Protein AF-A0A7J4R3P1-F1 (afdb_monomer_lite)

Secondary structure (DSSP, 8-state):
---PPPPPPPPBPSS-S---------S-PPP----PPPPPPPPPPPPPPP--------------------SSSHHHHHHHHHHHHH-------SPPPPPP------------HHHHHHHHHHHHHHHHHHHHHHHTTS----------------------PPBP----B-GGGHHHHHHHHHHHHHHTT--HHHHHHHHHHHHHHHHHS-HHHHHHHHHHHHHTTSS-HHHHHHHHHHHHHTB---

Radius of gyration: 38.14 Å; chains: 1; bounding box: 111×66×82 Å

Sequence (246 aa):
MQRRRKPRAKPRDVFSKSSSTPSKIAKNPPPIESKRPPKLPPSKPAVPRKISKNTSDNITDKVKDTAKAKSNETLDSTEIIQKNILGDSRKTIGLRDKIESSEPEIKENVTSKKAQDIIDKSRARAMESLVKKAITTDSSEKTTVSVPPKKRGKRTKNSFQPAERKRRLDRSRHMEYKYEVRRLLVDLNVDEEHRSSLLGTIWAKGERQTVSDAKDFLISKHSEGVIDEHQLETLNKVVDGYTVRR

Foldseek 3Di:
DDDDDDDDDDFAAPQPPPPDDPDPDDPDDDDDDDDDDDDDDDDDDDDDDDDDDDDDDDDDDDDDDDDDDPDPPPPVVVVVVCCVVVPDDDDPPDDDDDDDDDDDDPDPDPDDPVRVVVVVVVVVVVVVVVVVVVVVVPDDDDDPPPPPPPPPPPPPPPPDGPHDDAKAFDPVCLVVLLVVLLVLCVVQVFDPVCSVVLSVVLNCCRHVHHLVSSLVVLVVCVVVVRHDPVSSVVVNVSSVVRIDPD

pLDDT: mean 72.33, std 20.67, range [32.06, 98.0]

Structure (mmCIF, N/CA/C/O backbone):
data_AF-A0A7J4R3P1-F1
#
_entry.id   AF-A0A7J4R3P1-F1
#
loop_
_atom_site.group_PDB
_atom_site.id
_atom_site.type_symbol
_atom_site.label_atom_id
_atom_site.label_alt_id
_atom_site.label_comp_id
_atom_site.label_asym_id
_atom_site.label_entity_id
_atom_site.label_seq_id
_atom_site.pdbx_PDB_ins_code
_atom_site.Cartn_x
_atom_site.Cartn_y
_atom_site.Cartn_z
_atom_site.occupancy
_atom_site.B_iso_or_equiv
_atom_site.auth_seq_id
_atom_site.auth_comp_id
_atom_site.auth_asym_id
_atom_site.auth_atom_id
_atom_site.pdbx_PDB_model_num
ATOM 1 N N . MET A 1 1 ? 40.591 -29.403 14.787 1.00 62.97 1 MET A N 1
ATOM 2 C CA . MET A 1 1 ? 39.807 -28.376 15.516 1.00 62.97 1 MET A CA 1
ATOM 3 C C . MET A 1 1 ? 39.149 -27.431 14.499 1.00 62.97 1 MET A C 1
ATOM 5 O O . MET A 1 1 ? 39.827 -26.584 13.928 1.00 62.97 1 MET A O 1
ATOM 9 N N . GLN A 1 2 ? 37.866 -27.622 14.163 1.00 68.12 2 GLN A N 1
ATOM 10 C CA . GLN A 1 2 ? 37.167 -26.751 13.202 1.00 68.12 2 GLN A CA 1
ATOM 11 C C . GLN A 1 2 ? 36.951 -25.361 13.817 1.00 68.12 2 GLN A C 1
ATOM 13 O O . GLN A 1 2 ? 36.300 -25.215 14.850 1.00 68.12 2 GLN A O 1
ATOM 18 N N . ARG A 1 3 ? 37.507 -24.320 13.188 1.00 68.38 3 ARG A N 1
ATOM 19 C CA . ARG A 1 3 ? 37.316 -22.930 13.626 1.00 68.38 3 ARG A CA 1
ATOM 20 C C . ARG A 1 3 ? 35.839 -22.562 13.460 1.00 68.38 3 ARG A C 1
ATOM 22 O O . ARG A 1 3 ? 35.345 -22.499 12.334 1.00 68.38 3 ARG A O 1
ATOM 29 N N . ARG A 1 4 ? 35.138 -22.294 14.569 1.00 75.81 4 ARG A N 1
ATOM 30 C CA . ARG A 1 4 ? 33.759 -21.778 14.549 1.00 75.81 4 ARG A CA 1
ATOM 31 C C . ARG A 1 4 ? 33.726 -20.492 13.721 1.00 75.81 4 ARG A C 1
ATOM 33 O O . ARG A 1 4 ? 34.451 -19.536 14.003 1.00 75.81 4 ARG A O 1
ATOM 40 N N . ARG A 1 5 ? 32.910 -20.472 12.664 1.00 75.12 5 ARG A N 1
ATOM 41 C CA . ARG A 1 5 ? 32.716 -19.273 11.837 1.00 75.12 5 ARG A CA 1
ATOM 42 C C . ARG A 1 5 ? 32.005 -18.214 12.682 1.00 75.12 5 ARG A C 1
ATOM 44 O O . ARG A 1 5 ? 31.069 -18.531 13.409 1.00 75.12 5 ARG A O 1
ATOM 51 N N . LYS A 1 6 ? 32.447 -16.958 12.580 1.00 77.38 6 LYS A N 1
ATOM 52 C CA . LYS A 1 6 ? 31.791 -15.823 13.247 1.00 77.38 6 LYS A CA 1
ATOM 53 C C . LYS A 1 6 ? 30.349 -15.664 12.725 1.00 77.38 6 LYS A C 1
ATOM 55 O O . LYS A 1 6 ? 30.135 -15.886 11.528 1.00 77.38 6 LYS A O 1
ATOM 60 N N . PRO A 1 7 ? 29.382 -15.272 13.575 1.00 72.31 7 PRO A N 1
ATOM 61 C CA . PRO A 1 7 ? 28.009 -15.023 13.143 1.00 72.31 7 PRO A CA 1
ATOM 62 C C . PRO A 1 7 ? 27.960 -13.899 12.096 1.00 72.31 7 PRO A C 1
ATOM 64 O O . PRO A 1 7 ? 28.757 -12.958 12.138 1.00 72.31 7 PRO A O 1
ATOM 67 N N . ARG A 1 8 ? 27.042 -14.013 11.126 1.00 73.44 8 ARG A N 1
ATOM 68 C CA . ARG A 1 8 ? 26.838 -12.990 10.086 1.00 73.44 8 ARG A CA 1
ATOM 69 C C . ARG A 1 8 ? 26.260 -11.716 10.716 1.00 73.44 8 ARG A C 1
ATOM 71 O O . ARG A 1 8 ? 25.448 -11.797 11.633 1.00 73.44 8 ARG A O 1
ATOM 78 N N . ALA A 1 9 ? 26.681 -10.550 10.226 1.00 77.12 9 ALA A N 1
ATOM 79 C CA . ALA A 1 9 ? 26.132 -9.267 10.661 1.00 77.12 9 ALA A CA 1
ATOM 80 C C . ALA A 1 9 ? 24.634 -9.170 10.322 1.00 77.12 9 ALA A C 1
ATOM 82 O O . ALA A 1 9 ? 24.200 -9.704 9.298 1.00 77.12 9 ALA A O 1
ATOM 83 N N . LYS A 1 10 ? 23.855 -8.495 11.179 1.00 76.94 10 LYS A N 1
ATOM 84 C CA . LYS A 1 10 ? 22.432 -8.244 10.923 1.00 76.94 10 LYS A CA 1
ATOM 85 C C . LYS A 1 10 ? 22.268 -7.378 9.658 1.00 76.94 10 LYS A C 1
ATOM 87 O O . LYS A 1 10 ? 23.093 -6.486 9.440 1.00 76.94 10 LYS A O 1
ATOM 92 N N . PRO A 1 11 ? 21.243 -7.644 8.829 1.00 79.12 11 PRO A N 1
ATOM 93 C CA . PRO A 1 11 ? 20.949 -6.849 7.639 1.00 79.12 11 PRO A CA 1
ATOM 94 C C . PRO A 1 11 ? 20.651 -5.385 8.001 1.00 79.12 11 PRO A C 1
ATOM 96 O O . PRO A 1 11 ? 20.221 -5.091 9.115 1.00 79.12 11 PRO A O 1
ATOM 99 N N . ARG A 1 12 ? 20.902 -4.461 7.066 1.00 79.50 12 ARG A N 1
ATOM 100 C CA . ARG A 1 12 ? 20.681 -3.020 7.278 1.00 79.50 12 ARG A CA 1
ATOM 101 C C . ARG A 1 12 ? 19.213 -2.675 7.031 1.00 79.50 12 ARG A C 1
ATOM 103 O O . ARG A 1 12 ? 18.654 -3.080 6.013 1.00 79.50 12 ARG A O 1
ATOM 110 N N . ASP A 1 13 ? 18.622 -1.877 7.913 1.00 82.00 13 ASP A N 1
ATOM 111 C CA . ASP A 1 13 ? 17.334 -1.240 7.648 1.00 82.00 13 ASP A CA 1
ATOM 112 C C . ASP A 1 13 ? 17.530 -0.086 6.653 1.00 82.00 13 ASP A C 1
ATOM 114 O O . ASP A 1 13 ? 18.348 0.812 6.863 1.00 82.00 13 ASP A O 1
ATOM 118 N N . VAL A 1 14 ? 16.833 -0.155 5.522 1.00 74.94 14 VAL A N 1
ATOM 119 C CA . VAL A 1 14 ? 16.896 0.846 4.444 1.00 74.94 14 VAL A CA 1
ATOM 120 C C . VAL A 1 14 ? 15.703 1.803 4.468 1.00 74.94 14 VAL A C 1
ATOM 122 O O . VAL A 1 14 ? 15.668 2.734 3.667 1.00 74.94 14 VAL A O 1
ATOM 125 N N . PHE A 1 15 ? 14.741 1.586 5.369 1.00 70.88 15 PHE A N 1
ATOM 126 C CA . PHE A 1 15 ? 13.507 2.371 5.459 1.00 70.88 15 PHE A CA 1
ATOM 127 C C . PHE A 1 15 ? 13.480 3.311 6.665 1.00 70.88 15 PHE A C 1
ATOM 129 O O . PHE A 1 15 ? 12.751 4.302 6.645 1.00 70.88 15 PHE A O 1
ATOM 136 N N . SER A 1 16 ? 14.321 3.082 7.678 1.00 71.12 16 SER A N 1
ATOM 137 C CA . SER A 1 16 ? 14.537 4.066 8.736 1.00 71.12 16 SER A CA 1
ATOM 138 C C . SER A 1 16 ? 15.202 5.321 8.158 1.00 71.12 16 SER A C 1
ATOM 140 O O . SER A 1 16 ? 16.353 5.289 7.718 1.00 71.12 16 SER A O 1
ATOM 142 N N . LYS A 1 17 ? 14.498 6.459 8.191 1.00 62.22 17 LYS A N 1
ATOM 143 C CA . LYS A 1 17 ? 15.023 7.780 7.783 1.00 62.22 17 LYS A CA 1
ATOM 144 C C . LYS A 1 17 ? 16.250 8.230 8.599 1.00 62.22 17 LYS A C 1
ATOM 146 O O . LYS A 1 17 ? 16.919 9.186 8.218 1.00 62.22 17 LYS A O 1
ATOM 151 N N . SER A 1 18 ? 16.589 7.536 9.687 1.00 54.88 18 SER A N 1
ATOM 152 C CA . SER A 1 18 ? 17.871 7.661 10.374 1.00 54.88 18 SER A CA 1
ATOM 153 C C . SER A 1 18 ? 18.953 6.886 9.617 1.00 54.88 18 SER A C 1
ATOM 155 O O . SER A 1 18 ? 19.185 5.693 9.795 1.00 54.88 18 SER A O 1
ATOM 157 N N . SER A 1 19 ? 19.678 7.595 8.760 1.00 50.22 19 SER A N 1
ATOM 158 C CA . SER A 1 19 ? 20.929 7.127 8.166 1.00 50.22 19 SER A CA 1
ATOM 159 C C . SER A 1 19 ? 22.053 7.024 9.223 1.00 50.22 19 SER A C 1
ATOM 161 O O . SER A 1 19 ? 23.102 7.652 9.088 1.00 50.22 19 SER A O 1
ATOM 163 N N . SER A 1 20 ? 21.888 6.222 10.276 1.00 48.72 20 SER A N 1
ATOM 164 C CA . SER A 1 20 ? 22.998 5.847 11.153 1.00 48.72 20 SER A CA 1
ATOM 165 C C . SER A 1 20 ? 23.496 4.463 10.748 1.00 48.72 20 SER A C 1
ATOM 167 O O . SER A 1 20 ? 22.924 3.408 11.007 1.00 48.72 20 SER A O 1
ATOM 169 N N . THR A 1 21 ? 24.601 4.440 10.013 1.00 53.44 21 THR A N 1
ATOM 170 C CA . THR A 1 21 ? 25.498 3.286 10.083 1.00 53.44 21 THR A CA 1
ATOM 171 C C . THR A 1 21 ? 25.893 3.077 11.548 1.00 53.44 21 THR A C 1
ATOM 173 O O . THR A 1 21 ? 26.213 4.074 12.196 1.00 53.44 21 THR A O 1
ATOM 176 N N . PRO A 1 22 ? 25.974 1.844 12.080 1.00 44.88 22 PRO A N 1
ATOM 177 C CA . PRO A 1 22 ? 26.700 1.612 13.318 1.00 44.88 22 PRO A CA 1
ATOM 178 C C . PRO A 1 22 ? 28.193 1.741 12.994 1.00 44.88 22 PRO A C 1
ATOM 180 O O . PRO A 1 22 ? 28.904 0.757 12.779 1.00 44.88 22 PRO A O 1
ATOM 183 N N . SER A 1 23 ? 28.675 2.976 12.860 1.00 45.34 23 SER A N 1
ATOM 184 C CA . SER A 1 23 ? 30.099 3.259 12.917 1.00 45.34 23 SER A CA 1
ATOM 185 C C . SER A 1 23 ? 30.548 2.861 14.312 1.00 45.34 23 SER A C 1
ATOM 187 O O . SER A 1 23 ? 30.027 3.369 15.305 1.00 45.34 23 SER A O 1
ATOM 189 N N . LYS A 1 24 ? 31.483 1.912 14.384 1.00 46.06 24 LYS A N 1
ATOM 190 C CA . LYS A 1 24 ? 32.201 1.598 15.618 1.00 46.06 24 LYS A CA 1
ATOM 191 C C . LYS A 1 24 ? 32.593 2.909 16.293 1.00 46.06 24 LYS A C 1
ATOM 193 O O . LYS A 1 24 ? 33.204 3.758 15.650 1.00 46.06 24 LYS A O 1
ATOM 198 N N . ILE A 1 25 ? 32.225 3.039 17.561 1.00 45.41 25 ILE A N 1
ATOM 199 C CA . ILE A 1 25 ? 32.626 4.126 18.447 1.00 45.41 25 ILE A CA 1
ATOM 200 C C . ILE A 1 25 ? 34.159 4.144 18.466 1.00 45.41 25 ILE A C 1
ATOM 202 O O . ILE A 1 25 ? 34.791 3.329 19.134 1.00 45.41 25 ILE A O 1
ATOM 206 N N . ALA A 1 26 ? 34.759 5.025 17.672 1.00 43.06 26 ALA A N 1
ATOM 207 C CA . ALA A 1 26 ? 36.134 5.444 17.855 1.00 43.06 26 ALA A CA 1
ATOM 208 C C . ALA A 1 26 ? 36.071 6.642 18.800 1.00 43.06 26 ALA A C 1
ATOM 210 O O . ALA A 1 26 ? 35.454 7.657 18.478 1.00 43.06 26 ALA A O 1
ATOM 211 N N . LYS A 1 27 ? 36.637 6.489 19.999 1.00 50.28 27 LYS A N 1
ATOM 212 C CA . LYS A 1 27 ? 36.811 7.604 20.927 1.00 50.28 27 LYS A CA 1
ATOM 213 C C . LYS A 1 27 ? 37.722 8.642 20.252 1.00 50.28 27 LYS A C 1
ATOM 215 O O . LYS A 1 27 ? 38.837 8.304 19.869 1.00 50.28 27 LYS A O 1
ATOM 220 N N . ASN A 1 28 ? 37.199 9.864 20.150 1.00 51.66 28 ASN A N 1
ATOM 221 C CA . ASN A 1 28 ? 37.849 11.144 19.836 1.00 51.66 28 ASN A CA 1
ATOM 222 C C . ASN A 1 28 ? 38.315 11.389 18.382 1.00 51.66 28 ASN A C 1
ATOM 224 O O . ASN A 1 28 ? 39.418 10.991 18.012 1.00 51.66 28 ASN A O 1
ATOM 228 N N . PRO A 1 29 ? 37.551 12.155 17.577 1.00 54.03 29 PRO A N 1
ATOM 229 C CA . PRO A 1 29 ? 38.104 12.963 16.491 1.00 54.03 29 PRO A CA 1
ATOM 230 C C . PRO A 1 29 ? 38.506 14.374 16.991 1.00 54.03 29 PRO A C 1
ATOM 232 O O . PRO A 1 29 ? 37.877 14.883 17.922 1.00 54.03 29 PRO A O 1
ATOM 235 N N . PRO A 1 30 ? 39.529 15.028 16.401 1.00 55.97 30 PRO A N 1
ATOM 236 C CA . PRO A 1 30 ? 39.893 16.407 16.738 1.00 55.97 30 PRO A CA 1
ATOM 237 C C . PRO A 1 30 ? 38.851 17.412 16.202 1.00 55.97 30 PRO A C 1
ATOM 239 O O . PRO A 1 30 ? 38.073 17.059 15.308 1.00 55.97 30 PRO A O 1
ATOM 242 N N . PRO A 1 31 ? 38.822 18.663 16.706 1.00 42.31 31 PRO A N 1
ATOM 243 C CA . PRO A 1 31 ? 37.853 19.663 16.268 1.00 42.31 31 PRO A CA 1
ATOM 244 C C . PRO A 1 31 ? 38.118 20.042 14.807 1.00 42.31 31 PRO A C 1
ATOM 246 O O . PRO A 1 31 ? 39.174 20.572 14.475 1.00 42.31 31 PRO A O 1
ATOM 249 N N . ILE A 1 32 ? 37.159 19.761 13.926 1.00 48.06 32 ILE A N 1
ATOM 250 C CA . ILE A 1 32 ? 37.150 20.286 12.559 1.00 48.06 32 ILE A CA 1
ATOM 251 C C . ILE A 1 32 ? 36.283 21.542 12.584 1.00 48.06 32 ILE A C 1
ATOM 253 O O . ILE A 1 32 ? 35.066 21.462 12.751 1.00 48.06 32 ILE A O 1
ATOM 257 N N . GLU A 1 33 ? 36.919 22.702 12.434 1.00 47.19 33 GLU A N 1
ATOM 258 C CA . GLU A 1 33 ? 36.246 23.986 12.260 1.00 47.19 33 GLU A CA 1
ATOM 259 C C . GLU A 1 33 ? 35.333 23.949 11.027 1.00 47.19 33 GLU A C 1
ATOM 261 O O . GLU A 1 33 ? 35.761 23.736 9.889 1.00 47.19 33 GLU A O 1
ATOM 266 N N . SER A 1 34 ? 34.039 24.161 11.251 1.00 47.22 34 SER A N 1
ATOM 267 C CA . SER A 1 34 ? 33.037 24.246 10.198 1.00 47.22 34 SER A CA 1
ATOM 268 C C . SER A 1 34 ? 33.178 25.564 9.433 1.00 47.22 34 SER A C 1
ATOM 270 O O . SER A 1 34 ? 32.715 26.610 9.895 1.00 47.22 34 SER A O 1
ATOM 272 N N . LYS A 1 35 ? 33.748 25.530 8.224 1.00 48.12 35 LYS A N 1
ATOM 273 C CA . LYS A 1 35 ? 33.571 26.627 7.261 1.00 48.12 35 LYS A CA 1
ATOM 274 C C . LYS A 1 35 ? 32.134 26.599 6.733 1.00 48.12 35 LYS A C 1
ATOM 276 O O . LYS A 1 35 ? 31.731 25.695 6.005 1.00 48.12 35 LYS A O 1
ATOM 281 N N . ARG A 1 36 ? 31.354 27.593 7.153 1.00 51.12 36 ARG A N 1
ATOM 282 C CA . ARG A 1 36 ? 29.966 27.846 6.746 1.00 51.12 36 ARG A CA 1
ATOM 283 C C . ARG A 1 36 ? 29.908 28.167 5.239 1.00 51.12 36 ARG A C 1
ATOM 285 O O . ARG A 1 36 ? 30.692 29.004 4.796 1.00 51.12 36 ARG A O 1
ATOM 292 N N . PRO A 1 37 ? 28.998 27.571 4.446 1.00 52.66 37 PRO A N 1
ATOM 293 C CA . PRO A 1 37 ? 28.800 27.988 3.059 1.00 52.66 37 PRO A CA 1
ATOM 294 C C . PRO A 1 37 ? 28.124 29.375 2.992 1.00 52.66 37 PRO A C 1
ATOM 296 O O . PRO A 1 37 ? 27.324 29.706 3.878 1.00 52.66 37 PRO A O 1
ATOM 299 N N . PRO A 1 38 ? 28.424 30.201 1.970 1.00 50.78 38 PRO A N 1
ATOM 300 C CA . PRO A 1 38 ? 27.830 31.527 1.818 1.00 50.78 38 PRO A CA 1
ATOM 301 C C . PRO A 1 38 ? 26.324 31.435 1.528 1.00 50.78 38 PRO A C 1
ATOM 303 O O . PRO A 1 38 ? 25.870 30.594 0.752 1.00 50.78 38 PRO A O 1
ATOM 306 N N . LYS A 1 39 ? 25.541 32.311 2.172 1.00 47.56 39 LYS A N 1
ATOM 307 C CA . LYS A 1 39 ? 24.092 32.446 1.963 1.00 47.56 39 LYS A CA 1
ATOM 308 C C . LYS A 1 39 ? 23.820 33.063 0.584 1.00 47.56 39 LYS A C 1
ATOM 310 O O . LYS A 1 39 ? 24.288 34.163 0.308 1.00 47.56 39 LYS A O 1
ATOM 315 N N . LEU A 1 40 ? 23.030 32.378 -0.241 1.00 56.81 40 LEU A N 1
ATOM 316 C CA . LEU A 1 40 ? 22.396 32.951 -1.434 1.00 56.81 40 LEU A CA 1
ATOM 317 C C . LEU A 1 40 ? 21.319 33.981 -1.020 1.00 56.81 40 LEU A C 1
ATOM 319 O O . LEU A 1 40 ? 20.654 33.767 -0.000 1.00 56.81 40 LEU A O 1
ATOM 323 N N . PRO A 1 41 ? 21.132 35.086 -1.769 1.00 61.47 41 PRO A N 1
ATOM 324 C CA . PRO A 1 41 ? 20.118 36.093 -1.461 1.00 61.47 41 PRO A CA 1
ATOM 325 C C . PRO A 1 41 ? 18.691 35.581 -1.753 1.00 61.47 41 PRO A C 1
ATOM 327 O O . PRO A 1 41 ? 18.505 34.769 -2.662 1.00 61.47 41 PRO A O 1
ATOM 330 N N . PRO A 1 42 ? 17.667 36.050 -1.013 1.00 54.09 42 PRO A N 1
ATOM 331 C CA . PRO A 1 42 ? 16.285 35.617 -1.200 1.00 54.09 42 PRO A CA 1
ATOM 332 C C . PRO A 1 42 ? 15.688 36.161 -2.508 1.00 54.09 42 PRO A C 1
ATOM 334 O O . PRO A 1 42 ? 15.700 37.365 -2.768 1.00 54.09 42 PRO A O 1
ATOM 337 N N . SER A 1 43 ? 15.124 35.269 -3.325 1.00 47.69 43 SER A N 1
ATOM 338 C CA . SER A 1 43 ? 14.309 35.627 -4.488 1.00 47.69 43 SER A CA 1
ATOM 339 C C . SER A 1 43 ? 12.995 36.280 -4.042 1.00 47.69 43 SER A C 1
ATOM 341 O O . SER A 1 43 ? 12.284 35.731 -3.200 1.00 47.69 43 SER A O 1
ATOM 343 N N . LYS A 1 44 ? 12.665 37.438 -4.626 1.00 59.31 44 LYS A N 1
ATOM 344 C CA . LYS A 1 44 ? 11.392 38.157 -4.433 1.00 59.31 44 LYS A CA 1
ATOM 345 C C . LYS A 1 44 ? 10.172 37.253 -4.714 1.00 59.31 44 LYS A C 1
ATOM 347 O O . LYS A 1 44 ? 10.239 36.436 -5.633 1.00 59.31 44 LYS A O 1
ATOM 352 N N . PRO A 1 45 ? 9.052 37.419 -3.986 1.00 48.75 45 PRO A N 1
ATOM 353 C CA . PRO A 1 45 ? 7.832 36.654 -4.226 1.00 48.75 45 PRO A CA 1
ATOM 354 C C . PRO A 1 45 ? 7.169 37.070 -5.547 1.00 48.75 45 PRO A C 1
ATOM 356 O O . PRO A 1 45 ? 6.887 38.246 -5.777 1.00 48.75 45 PRO A O 1
ATOM 359 N N . ALA A 1 46 ? 6.918 36.088 -6.413 1.00 44.12 46 ALA A N 1
ATOM 360 C CA . ALA A 1 46 ? 6.108 36.253 -7.611 1.00 44.12 46 ALA A CA 1
ATOM 361 C C . ALA A 1 46 ? 4.614 36.258 -7.241 1.00 44.12 46 ALA A C 1
ATOM 363 O O . ALA A 1 46 ? 4.136 35.420 -6.479 1.00 44.12 46 ALA A O 1
ATOM 364 N N . VAL A 1 47 ? 3.908 37.240 -7.791 1.00 54.03 47 VAL A N 1
ATOM 365 C CA . VAL A 1 47 ? 2.483 37.557 -7.620 1.00 54.03 47 VAL A CA 1
ATOM 366 C C . VAL A 1 47 ? 1.577 36.353 -7.955 1.00 54.03 47 VAL A C 1
ATOM 368 O O . VAL A 1 47 ? 1.828 35.677 -8.956 1.00 54.03 47 VAL A O 1
ATOM 371 N N . PRO A 1 48 ? 0.494 36.085 -7.195 1.00 44.44 48 PRO A N 1
ATOM 372 C CA . PRO A 1 48 ? -0.467 35.042 -7.546 1.00 44.44 48 PRO A CA 1
ATOM 373 C C . PRO A 1 48 ? -1.293 35.436 -8.782 1.00 44.44 48 PRO A C 1
ATOM 375 O O . PRO A 1 48 ? -1.904 36.506 -8.837 1.00 44.44 48 PRO A O 1
ATOM 378 N N . ARG A 1 49 ? -1.335 34.545 -9.782 1.00 39.78 49 ARG A N 1
ATOM 379 C CA . ARG A 1 49 ? -2.252 34.642 -10.928 1.00 39.78 49 ARG A CA 1
ATOM 380 C C . ARG A 1 49 ? -3.693 34.465 -10.445 1.00 39.78 49 ARG A C 1
ATOM 382 O O . ARG A 1 49 ? -4.038 33.426 -9.890 1.00 39.78 49 ARG A O 1
ATOM 389 N N . LYS A 1 50 ? -4.533 35.471 -10.702 1.00 38.78 50 LYS A N 1
ATOM 390 C CA . LYS A 1 50 ? -5.994 35.389 -10.582 1.00 38.78 50 LYS A CA 1
ATOM 391 C C . LYS A 1 50 ? -6.522 34.368 -11.596 1.00 38.78 50 LYS A C 1
ATOM 393 O O . LYS A 1 50 ? -6.305 34.533 -12.792 1.00 38.78 50 LYS A O 1
ATOM 398 N N . ILE A 1 51 ? -7.219 33.341 -11.119 1.00 41.94 51 ILE A N 1
ATOM 399 C CA . ILE A 1 51 ? -8.054 32.465 -11.948 1.00 41.94 51 ILE A CA 1
ATOM 400 C C . ILE A 1 51 ? -9.472 33.024 -11.835 1.00 41.94 51 ILE A C 1
ATOM 402 O O . ILE A 1 51 ? -10.037 33.060 -10.742 1.00 41.94 51 ILE A O 1
ATOM 406 N N . SER A 1 52 ? -10.013 33.539 -12.940 1.00 40.59 52 SER A N 1
ATOM 407 C CA . SER A 1 52 ? -11.387 34.031 -12.991 1.00 40.59 52 SER A CA 1
ATOM 408 C C . SER A 1 52 ? -12.362 32.857 -12.958 1.00 40.59 52 SER A C 1
ATOM 410 O O . SER A 1 52 ? -12.328 31.985 -13.825 1.00 40.59 52 SER A O 1
ATOM 412 N N . LYS A 1 53 ? -13.258 32.875 -11.970 1.00 35.59 53 LYS A N 1
ATOM 413 C CA . LYS A 1 53 ? -14.553 32.196 -12.028 1.00 35.59 53 LYS A CA 1
ATOM 414 C C . LYS A 1 53 ? -15.363 32.811 -13.164 1.00 35.59 53 LYS A C 1
ATOM 416 O O . LYS A 1 53 ? -15.655 33.997 -13.077 1.00 35.59 53 LYS A O 1
ATOM 421 N N . ASN A 1 54 ? -15.775 32.002 -14.134 1.00 34.59 54 ASN A N 1
ATOM 422 C CA . ASN A 1 54 ? -16.976 32.277 -14.912 1.00 34.59 54 ASN A CA 1
ATOM 423 C C . ASN A 1 54 ? -17.949 31.121 -14.684 1.00 34.59 54 ASN A C 1
ATOM 425 O O . ASN A 1 54 ? -17.734 29.995 -15.125 1.00 34.59 54 ASN A O 1
ATOM 429 N N . THR A 1 55 ? -18.977 31.441 -13.914 1.00 32.88 55 THR A N 1
ATOM 430 C CA . THR A 1 55 ? -20.265 30.767 -13.811 1.00 32.88 55 THR A CA 1
ATOM 431 C C . THR A 1 55 ? -21.049 30.961 -15.107 1.00 32.88 55 THR A C 1
ATOM 433 O O . THR A 1 55 ? -21.141 32.084 -15.601 1.00 32.88 55 THR A O 1
ATOM 436 N N . SER A 1 56 ? -21.672 29.901 -15.609 1.00 39.06 56 SER A N 1
ATOM 437 C CA . SER A 1 56 ? -22.887 30.008 -16.415 1.00 39.06 56 SER A CA 1
ATOM 438 C C . SER A 1 56 ? -23.762 28.800 -16.112 1.00 39.06 56 SER A C 1
ATOM 440 O O . SER A 1 56 ? -23.447 27.675 -16.501 1.00 39.06 56 SER A O 1
ATOM 442 N N . ASP A 1 57 ? -24.819 29.076 -15.360 1.00 33.50 57 ASP A N 1
ATOM 443 C CA . ASP A 1 57 ? -25.946 28.196 -15.110 1.00 33.50 57 ASP A CA 1
ATOM 444 C C . ASP A 1 57 ? -26.785 27.969 -16.377 1.00 33.50 57 ASP A C 1
ATOM 446 O O . ASP A 1 57 ? -26.797 28.794 -17.290 1.00 33.50 57 ASP A O 1
ATOM 450 N N . ASN A 1 58 ? -27.584 26.901 -16.301 1.00 33.66 58 ASN A N 1
ATOM 451 C CA . ASN A 1 58 ? -28.780 26.574 -17.084 1.00 33.66 58 ASN A CA 1
ATOM 452 C C . ASN A 1 58 ? -28.602 26.072 -18.526 1.00 33.66 58 ASN A C 1
ATOM 454 O O . ASN A 1 58 ? -28.201 26.812 -19.414 1.00 33.66 58 ASN A O 1
ATOM 458 N N . ILE A 1 59 ? -29.054 24.834 -18.770 1.00 36.19 59 ILE A N 1
ATOM 459 C CA . ILE A 1 59 ? -30.262 24.547 -19.564 1.00 36.19 59 ILE A CA 1
ATOM 460 C C . ILE A 1 59 ? -30.810 23.169 -19.146 1.00 36.19 59 ILE A C 1
ATOM 462 O O . ILE A 1 59 ? -30.081 22.217 -18.885 1.00 36.19 59 ILE A O 1
ATOM 466 N N . THR A 1 60 ? -32.129 23.161 -19.044 1.00 33.12 60 THR A N 1
ATOM 467 C CA . THR A 1 60 ? -33.100 22.236 -18.464 1.00 33.12 60 THR A CA 1
ATOM 468 C C . THR A 1 60 ? -33.345 20.920 -19.211 1.00 33.12 60 THR A C 1
ATOM 470 O O . THR A 1 60 ? -33.087 20.794 -20.406 1.00 33.12 60 THR A O 1
ATOM 473 N N . ASP A 1 61 ? -33.972 20.008 -18.464 1.00 37.41 61 ASP A N 1
ATOM 474 C CA . ASP A 1 61 ? -34.716 18.795 -18.821 1.00 37.41 61 ASP A CA 1
ATOM 475 C C . ASP A 1 61 ? -35.257 18.658 -20.253 1.00 37.41 61 ASP A C 1
ATOM 477 O O . ASP A 1 61 ? -35.935 19.544 -20.778 1.00 37.41 61 ASP A O 1
ATOM 481 N N . LYS A 1 62 ? -35.140 17.435 -20.795 1.00 35.91 62 LYS A N 1
ATOM 482 C CA . LYS A 1 62 ? -36.204 16.823 -21.607 1.00 35.91 62 LYS A CA 1
ATOM 483 C C . LYS A 1 62 ? -36.152 15.292 -21.574 1.00 35.91 62 LYS A C 1
ATOM 485 O O . LYS A 1 62 ? -35.309 14.655 -22.197 1.00 35.91 62 LYS A O 1
ATOM 490 N N . VAL A 1 63 ? -37.132 14.720 -20.882 1.00 38.44 63 VAL A N 1
ATOM 491 C CA . VAL A 1 63 ? -37.607 13.339 -21.021 1.00 38.44 63 VAL A CA 1
ATOM 492 C C . VAL A 1 63 ? -38.416 13.223 -22.319 1.00 38.44 63 VAL A C 1
ATOM 494 O O . VAL A 1 63 ? -39.343 14.014 -22.506 1.00 38.44 63 VAL A O 1
ATOM 497 N N . LYS A 1 64 ? -38.130 12.231 -23.178 1.00 32.06 64 LYS A N 1
ATOM 498 C CA . LYS A 1 64 ? -39.170 11.414 -23.839 1.00 32.06 64 LYS A CA 1
ATOM 499 C C . LYS A 1 64 ? -38.613 10.164 -24.528 1.00 32.06 64 LYS A C 1
ATOM 501 O O . LYS A 1 64 ? -37.575 10.203 -25.177 1.00 32.06 64 LYS A O 1
ATOM 506 N N . ASP A 1 65 ? -39.385 9.097 -24.369 1.00 36.50 65 ASP A N 1
ATOM 507 C CA . ASP A 1 65 ? -39.295 7.744 -24.915 1.00 36.50 65 ASP A CA 1
ATOM 508 C C . ASP A 1 65 ? -38.870 7.617 -26.383 1.00 36.50 65 ASP A C 1
ATOM 510 O O . ASP A 1 65 ? -39.223 8.444 -27.221 1.00 36.50 65 ASP A O 1
ATOM 514 N N . THR A 1 66 ? -38.255 6.480 -26.727 1.00 34.16 66 THR A N 1
ATOM 515 C CA . THR A 1 66 ? -38.779 5.582 -27.776 1.00 34.16 66 THR A CA 1
ATOM 516 C C . THR A 1 66 ? -38.035 4.247 -27.776 1.00 34.16 66 THR A C 1
ATOM 518 O O . THR A 1 66 ? -36.838 4.149 -28.027 1.00 34.16 66 THR A O 1
ATOM 521 N N . ALA A 1 67 ? -38.789 3.184 -27.506 1.00 36.41 67 ALA A N 1
ATOM 522 C CA . ALA A 1 67 ? -38.431 1.830 -27.882 1.00 36.41 67 ALA A CA 1
ATOM 523 C C . ALA A 1 67 ? -38.385 1.693 -29.416 1.00 36.41 67 ALA A C 1
ATOM 525 O O . ALA A 1 67 ? -39.168 2.349 -30.103 1.00 36.41 67 ALA A O 1
ATOM 526 N N . LYS A 1 68 ? -37.557 0.741 -29.889 1.00 36.84 68 LYS A N 1
ATOM 527 C CA . LYS A 1 68 ? -37.564 0.048 -31.203 1.00 36.84 68 LYS A CA 1
ATOM 528 C C . LYS A 1 68 ? -36.354 0.327 -32.106 1.00 36.84 68 LYS A C 1
ATOM 530 O O . LYS A 1 68 ? -36.408 1.181 -32.974 1.00 36.84 68 LYS A O 1
ATOM 535 N N . ALA A 1 69 ? -35.323 -0.514 -31.975 1.00 34.31 69 ALA A N 1
ATOM 536 C CA . ALA A 1 69 ? -34.445 -0.921 -33.081 1.00 34.31 69 ALA A CA 1
ATOM 537 C C . ALA A 1 69 ? -33.612 -2.163 -32.690 1.00 34.31 69 ALA A C 1
ATOM 539 O O . ALA A 1 69 ? -32.406 -2.095 -32.490 1.00 34.31 69 ALA A O 1
ATOM 540 N N . LYS A 1 70 ? -34.261 -3.324 -32.540 1.00 44.97 70 LYS A N 1
ATOM 541 C CA . LYS A 1 70 ? -33.583 -4.632 -32.589 1.00 44.97 70 LYS A CA 1
ATOM 542 C C . LYS A 1 70 ? -33.815 -5.198 -33.986 1.00 44.97 70 LYS A C 1
ATOM 544 O O . LYS A 1 70 ? -34.969 -5.501 -34.282 1.00 44.97 70 LYS A O 1
ATOM 549 N N . SER A 1 71 ? -32.775 -5.296 -34.822 1.00 42.38 71 SER A N 1
ATOM 550 C CA . SER A 1 71 ? -32.634 -6.367 -35.843 1.00 42.38 71 SER A CA 1
ATOM 551 C C . SER A 1 71 ? -31.452 -6.245 -3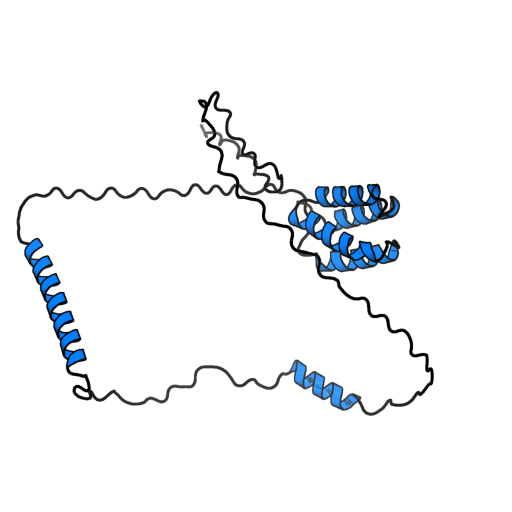6.819 1.00 42.38 71 SER A C 1
ATOM 553 O O . SER A 1 71 ? -31.249 -7.209 -37.542 1.00 42.38 71 SER A O 1
ATOM 555 N N . ASN A 1 72 ? -30.633 -5.178 -36.834 1.00 47.81 72 ASN A N 1
ATOM 556 C CA . ASN A 1 72 ? -29.613 -5.024 -37.898 1.00 47.81 72 ASN A CA 1
ATOM 557 C C . ASN A 1 72 ? -28.129 -4.940 -37.462 1.00 47.81 72 ASN A C 1
ATOM 559 O O . ASN A 1 72 ? -27.274 -4.877 -38.331 1.00 47.81 72 ASN A O 1
ATOM 563 N N . GLU A 1 73 ? -27.774 -4.992 -36.171 1.00 51.47 73 GLU A N 1
ATOM 564 C CA . GLU A 1 73 ? -26.359 -4.850 -35.731 1.00 51.47 73 GLU A CA 1
ATOM 565 C C . GLU A 1 73 ? -25.571 -6.172 -35.584 1.00 51.47 73 GLU A C 1
ATOM 567 O O . GLU A 1 73 ? -24.387 -6.191 -35.230 1.00 51.47 73 GLU A O 1
ATOM 572 N N . THR A 1 74 ? -26.204 -7.321 -35.818 1.00 54.59 74 THR A N 1
ATOM 573 C CA . THR A 1 74 ? -25.589 -8.621 -35.499 1.00 54.59 74 THR A CA 1
ATOM 574 C C . THR A 1 74 ? -24.569 -9.102 -36.529 1.00 54.59 74 THR A C 1
ATOM 576 O O . THR A 1 74 ? -23.736 -9.928 -36.181 1.00 54.59 74 THR A O 1
ATOM 579 N N . LEU A 1 75 ? -24.599 -8.603 -37.769 1.00 54.91 75 LEU A N 1
ATOM 580 C CA . LEU A 1 75 ? -23.655 -9.032 -38.811 1.00 54.91 75 LEU A CA 1
ATOM 581 C C . LEU A 1 75 ? -22.330 -8.262 -38.709 1.00 54.91 75 LEU A C 1
ATOM 583 O O . LEU A 1 75 ? -21.273 -8.882 -38.579 1.00 54.91 75 LEU A O 1
ATOM 587 N N . ASP A 1 76 ? -22.396 -6.935 -38.587 1.00 60.69 76 ASP A N 1
ATOM 588 C CA . ASP A 1 76 ? -21.210 -6.074 -38.479 1.00 60.69 76 ASP A CA 1
ATOM 589 C C . ASP A 1 76 ? -20.379 -6.381 -37.226 1.00 60.69 76 ASP A C 1
ATOM 591 O O . ASP A 1 76 ? -19.149 -6.409 -37.266 1.00 60.69 76 ASP A O 1
ATOM 595 N N . SER A 1 77 ? -21.034 -6.681 -36.100 1.00 64.69 77 SER A N 1
ATOM 596 C CA . SER A 1 77 ? -20.334 -7.030 -34.859 1.00 64.69 77 SER A CA 1
ATOM 597 C C . SER A 1 77 ? -19.511 -8.316 -34.989 1.00 64.69 77 SER A C 1
ATOM 599 O O . SER A 1 77 ? -18.392 -8.373 -34.475 1.00 6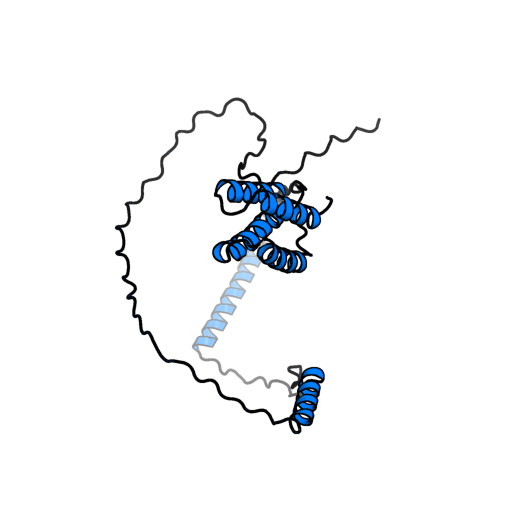4.69 77 SER A O 1
ATOM 601 N N . THR A 1 78 ? -19.999 -9.325 -35.719 1.00 69.06 78 THR A N 1
ATOM 602 C CA . THR A 1 78 ? -19.249 -10.574 -35.940 1.00 69.06 78 THR A CA 1
ATOM 603 C C . THR A 1 78 ? -18.045 -10.382 -36.861 1.00 69.06 78 THR A C 1
ATOM 605 O O . THR A 1 78 ? -16.974 -10.920 -36.570 1.00 69.06 78 THR A O 1
ATOM 608 N N . GLU A 1 79 ? -18.165 -9.547 -37.895 1.00 73.00 79 GLU A N 1
ATOM 609 C CA . GLU A 1 79 ? -17.056 -9.207 -38.794 1.00 73.00 79 GLU A CA 1
ATOM 610 C C . GLU A 1 79 ? -15.982 -8.365 -38.086 1.00 73.00 79 GLU A C 1
ATOM 612 O O . GLU A 1 79 ? -14.782 -8.621 -38.227 1.00 73.00 79 GLU A O 1
ATOM 617 N N . ILE A 1 80 ? -16.391 -7.409 -37.244 1.00 72.62 80 ILE A N 1
ATOM 618 C CA . ILE A 1 80 ? -15.477 -6.586 -36.435 1.00 72.62 80 ILE A CA 1
ATOM 619 C C . ILE A 1 80 ? -14.721 -7.450 -35.414 1.00 72.62 80 ILE A C 1
ATOM 621 O O . ILE A 1 80 ? -13.521 -7.253 -35.196 1.00 72.62 80 ILE A O 1
ATOM 625 N N . ILE A 1 81 ? -15.393 -8.426 -34.796 1.00 76.00 81 ILE A N 1
ATOM 626 C CA . ILE A 1 81 ? -14.771 -9.366 -33.853 1.00 76.00 81 ILE A CA 1
ATOM 627 C C . ILE A 1 81 ? -13.763 -10.267 -34.579 1.00 76.00 81 ILE A C 1
ATOM 629 O O . ILE A 1 81 ? -12.633 -10.412 -34.109 1.00 76.00 81 ILE A O 1
ATOM 633 N N . GLN A 1 82 ? -14.119 -10.817 -35.744 1.00 76.19 82 GLN A N 1
ATOM 634 C CA . GLN A 1 82 ? -13.207 -11.646 -36.540 1.00 76.19 82 GLN A CA 1
ATOM 635 C C . GLN A 1 82 ? -11.978 -10.863 -37.010 1.00 76.19 82 GLN A C 1
ATOM 637 O O . GLN A 1 82 ? -10.858 -11.355 -36.879 1.00 76.19 82 GLN A O 1
ATOM 642 N N . LYS A 1 83 ? -12.151 -9.618 -37.464 1.00 78.31 83 LYS A N 1
ATOM 643 C CA . LYS A 1 83 ? -11.041 -8.748 -37.877 1.00 78.31 83 LYS A CA 1
ATOM 644 C C . LYS A 1 83 ? -10.100 -8.394 -36.721 1.00 78.31 83 LYS A C 1
ATOM 646 O O . LYS A 1 83 ? -8.885 -8.368 -36.907 1.00 78.31 83 LYS A O 1
ATOM 651 N N . ASN A 1 84 ? -10.639 -8.165 -35.522 1.00 76.31 84 ASN A N 1
ATOM 652 C CA . ASN A 1 84 ? -9.833 -7.871 -34.332 1.00 76.31 84 ASN A CA 1
ATOM 653 C C . ASN A 1 84 ? -9.094 -9.098 -33.778 1.00 76.31 84 ASN A C 1
ATOM 655 O O . ASN A 1 84 ? -7.993 -8.951 -33.250 1.00 76.31 84 ASN A O 1
ATOM 659 N N . ILE A 1 85 ? -9.681 -10.294 -33.882 1.00 77.31 85 ILE A N 1
ATOM 660 C CA . ILE A 1 85 ? -9.076 -11.535 -33.374 1.00 77.31 85 ILE A CA 1
ATOM 661 C C . ILE A 1 85 ? -8.056 -12.100 -34.362 1.00 77.31 85 ILE A C 1
ATOM 663 O O . ILE A 1 85 ? -6.988 -12.547 -33.945 1.00 77.31 85 ILE A O 1
ATOM 667 N N . LEU A 1 86 ? -8.380 -12.096 -35.656 1.00 74.69 86 LEU A N 1
ATOM 668 C CA . LEU A 1 86 ? -7.574 -12.774 -36.667 1.00 74.69 86 LEU A CA 1
ATOM 669 C C . LEU A 1 86 ? -6.512 -11.867 -37.294 1.00 74.69 86 LEU A C 1
ATOM 671 O O . LEU A 1 86 ? -5.497 -12.392 -37.736 1.00 74.69 86 LEU A O 1
ATOM 675 N N . GLY A 1 87 ? -6.705 -10.541 -37.237 1.00 65.31 87 GLY A N 1
ATOM 676 C CA . GLY A 1 87 ? -5.744 -9.514 -37.639 1.00 65.31 87 GLY A CA 1
ATOM 677 C C . GLY A 1 87 ? -5.342 -9.582 -39.116 1.00 65.31 87 GLY A C 1
ATOM 678 O O . GLY A 1 87 ? -4.748 -10.556 -39.566 1.00 65.31 87 GLY A O 1
ATOM 679 N N . ASP A 1 88 ? -5.580 -8.514 -39.880 1.00 72.56 88 ASP A N 1
ATOM 680 C CA . ASP A 1 88 ? -5.090 -8.443 -41.263 1.00 72.56 88 ASP A CA 1
ATOM 681 C C . ASP A 1 88 ? -3.571 -8.697 -41.300 1.00 72.56 88 ASP A C 1
ATOM 683 O O . ASP A 1 88 ? -2.804 -8.101 -40.531 1.00 72.56 88 ASP A O 1
ATOM 687 N N . SER A 1 89 ? -3.131 -9.611 -42.175 1.00 68.62 89 SER A N 1
ATOM 688 C CA . SER A 1 89 ? -1.729 -10.015 -42.293 1.00 68.62 89 SER A CA 1
ATOM 689 C C . SER A 1 89 ? -0.852 -8.779 -42.501 1.00 68.62 89 SER A C 1
ATOM 691 O O . SER A 1 89 ? -0.873 -8.141 -43.557 1.00 68.62 89 SER A O 1
ATOM 693 N N . ARG A 1 90 ? -0.099 -8.398 -41.467 1.00 68.25 90 ARG A N 1
ATOM 694 C CA . ARG A 1 90 ? 0.761 -7.213 -41.501 1.00 68.25 90 ARG A CA 1
ATOM 695 C C . ARG A 1 90 ? 1.816 -7.385 -42.591 1.00 68.25 90 ARG A C 1
ATOM 697 O O . ARG A 1 90 ? 2.445 -8.436 -42.681 1.00 68.25 90 ARG A O 1
ATOM 704 N N . LYS A 1 91 ? 2.060 -6.323 -43.367 1.00 68.94 91 LYS A N 1
ATOM 705 C CA . LYS A 1 91 ? 3.212 -6.228 -44.276 1.00 68.94 91 LYS A CA 1
ATOM 706 C C . LYS A 1 91 ? 4.467 -6.570 -43.471 1.00 68.94 91 LYS A C 1
ATOM 708 O O . LYS A 1 91 ? 4.768 -5.887 -42.490 1.00 68.94 91 LYS A O 1
ATOM 713 N N . THR A 1 92 ? 5.155 -7.646 -43.838 1.00 70.88 92 THR A N 1
ATOM 714 C CA . THR A 1 92 ? 6.350 -8.113 -43.136 1.00 70.88 92 THR A CA 1
ATOM 715 C C . THR A 1 92 ? 7.420 -7.033 -43.233 1.00 70.88 92 THR A C 1
ATOM 717 O O . THR A 1 92 ? 7.980 -6.791 -44.302 1.00 70.88 92 THR A O 1
ATOM 720 N N . ILE A 1 93 ? 7.690 -6.341 -42.127 1.00 61.16 93 ILE A N 1
ATOM 721 C CA . ILE A 1 93 ? 8.819 -5.420 -42.038 1.00 61.16 93 ILE A CA 1
ATOM 722 C C . ILE A 1 93 ? 10.051 -6.271 -41.716 1.00 61.16 93 ILE A C 1
ATOM 724 O O . ILE A 1 93 ? 10.353 -6.581 -40.567 1.00 61.16 93 ILE A O 1
ATOM 728 N N . GLY A 1 94 ? 10.670 -6.799 -42.771 1.00 71.06 94 GLY A N 1
ATOM 729 C CA . GLY A 1 94 ? 11.711 -7.814 -42.674 1.00 71.06 94 GLY A CA 1
ATOM 730 C C . GLY A 1 94 ? 12.414 -8.073 -44.004 1.00 71.06 94 GLY A C 1
ATOM 731 O O . GLY A 1 94 ? 11.927 -7.686 -45.063 1.00 71.06 94 GLY A O 1
ATOM 732 N N . LEU A 1 95 ? 13.598 -8.671 -43.883 1.00 61.50 95 LEU A N 1
ATOM 733 C CA . LEU A 1 95 ? 14.659 -8.832 -44.877 1.00 61.50 95 LEU A CA 1
ATOM 734 C C . LEU A 1 95 ? 14.139 -9.329 -46.242 1.00 61.50 95 LEU A C 1
ATOM 736 O O . LEU A 1 95 ? 13.618 -10.433 -46.342 1.00 61.50 95 LEU A O 1
ATOM 740 N N . ARG A 1 96 ? 14.290 -8.504 -47.286 1.00 71.94 96 ARG A N 1
ATOM 741 C CA . ARG A 1 96 ? 14.133 -8.938 -48.682 1.00 71.94 96 ARG A CA 1
ATOM 742 C C . ARG A 1 96 ? 15.354 -9.761 -49.084 1.00 71.94 96 ARG A C 1
ATOM 744 O O . ARG A 1 96 ? 16.472 -9.386 -48.720 1.00 71.94 96 ARG A O 1
ATOM 751 N N . ASP A 1 97 ? 15.142 -10.812 -49.865 1.00 67.81 97 ASP A N 1
ATOM 752 C CA . ASP A 1 97 ? 16.231 -11.562 -50.485 1.00 67.81 97 ASP A CA 1
ATOM 753 C C . ASP A 1 97 ? 17.068 -10.626 -51.368 1.00 67.81 97 ASP A C 1
ATOM 755 O O . ASP A 1 97 ? 16.543 -9.808 -52.131 1.00 67.81 97 ASP A O 1
ATOM 759 N N . LYS A 1 98 ? 18.391 -10.679 -51.183 1.00 56.91 98 LYS A N 1
ATOM 760 C CA . LYS A 1 98 ? 19.346 -9.843 -51.911 1.00 56.91 98 LYS A CA 1
ATOM 761 C C . LYS A 1 98 ? 19.343 -10.245 -53.381 1.00 56.91 98 LYS A C 1
ATOM 763 O O . LYS A 1 98 ? 19.697 -11.367 -53.715 1.00 56.91 98 LYS A O 1
ATOM 768 N N . ILE A 1 99 ? 19.029 -9.288 -54.245 1.00 62.62 99 ILE A N 1
ATOM 769 C CA . ILE A 1 99 ? 19.407 -9.348 -55.654 1.00 62.62 99 ILE A CA 1
ATOM 770 C C . ILE A 1 99 ? 20.926 -9.153 -55.692 1.00 62.62 99 ILE A C 1
ATOM 772 O O . ILE A 1 99 ? 21.435 -8.126 -55.234 1.00 62.62 99 ILE A O 1
ATOM 776 N N . GLU A 1 100 ? 21.644 -10.164 -56.169 1.00 60.72 100 GLU A N 1
ATOM 777 C CA . GLU A 1 100 ? 23.071 -10.082 -56.465 1.00 60.72 100 GLU A CA 1
ATOM 778 C C . GLU A 1 100 ? 23.287 -9.019 -57.550 1.00 60.72 100 GLU A C 1
ATOM 780 O O . GLU A 1 100 ? 22.788 -9.138 -58.666 1.00 60.72 100 GLU A O 1
ATOM 785 N N . SER A 1 101 ? 24.001 -7.949 -57.202 1.00 52.31 101 SER A N 1
ATOM 786 C CA . SER A 1 101 ? 24.478 -6.944 -58.149 1.00 52.31 101 SER A CA 1
ATOM 787 C C . SER A 1 101 ? 25.994 -6.870 -58.031 1.00 52.31 101 SER A C 1
ATOM 789 O O . SER A 1 101 ? 26.537 -6.743 -56.934 1.00 52.31 101 SER A O 1
ATOM 791 N N . SER A 1 102 ? 26.620 -6.996 -59.194 1.00 57.25 102 SER A N 1
ATOM 792 C CA . SER A 1 102 ? 28.036 -7.159 -59.521 1.00 57.25 102 SER A CA 1
ATOM 793 C C . SER A 1 102 ? 29.019 -6.170 -58.877 1.00 57.25 102 SER A C 1
ATOM 795 O O . SER A 1 102 ? 28.654 -5.058 -58.499 1.00 57.25 102 SER A O 1
ATOM 797 N N . GLU A 1 103 ? 30.279 -6.619 -58.811 1.00 60.38 103 GLU A N 1
ATOM 798 C CA . GLU A 1 103 ? 31.505 -5.931 -58.371 1.00 60.38 103 GLU A CA 1
ATOM 799 C C . GLU A 1 103 ? 31.572 -4.417 -58.647 1.00 60.38 103 GLU A C 1
ATOM 801 O O . GLU A 1 103 ? 31.167 -3.957 -59.718 1.00 60.38 103 GLU A O 1
ATOM 806 N N . PRO A 1 104 ? 32.176 -3.623 -57.738 1.00 49.59 104 PRO A N 1
ATOM 807 C CA . PRO A 1 104 ? 32.510 -2.243 -58.045 1.00 49.59 104 PRO A CA 1
ATOM 808 C C . PRO A 1 104 ? 33.727 -2.179 -58.980 1.00 49.59 104 PRO A C 1
ATOM 810 O O . PRO A 1 104 ? 34.854 -2.462 -58.573 1.00 49.59 104 PRO A O 1
ATOM 813 N N . GLU A 1 105 ? 33.505 -1.719 -60.212 1.00 53.62 105 GLU A N 1
ATOM 814 C CA . GLU A 1 105 ? 34.555 -1.138 -61.052 1.00 53.62 105 GLU A CA 1
ATOM 815 C C . GLU A 1 105 ? 35.323 -0.069 -60.261 1.00 53.62 105 GLU A C 1
ATOM 817 O O . GLU A 1 105 ? 34.747 0.891 -59.732 1.00 53.62 105 GLU A O 1
ATOM 822 N N . ILE A 1 106 ? 36.645 -0.223 -60.202 1.00 58.53 106 ILE A N 1
ATOM 823 C CA . ILE A 1 106 ? 37.567 0.769 -59.656 1.00 58.53 106 ILE A CA 1
ATOM 824 C C . ILE A 1 106 ? 37.549 1.971 -60.604 1.00 58.53 106 ILE A C 1
ATOM 826 O O . ILE A 1 106 ? 38.255 2.004 -61.607 1.00 58.53 106 ILE A O 1
ATOM 830 N N . LYS A 1 107 ? 36.718 2.969 -60.299 1.00 54.09 107 LYS A N 1
ATOM 831 C CA . LYS A 1 107 ? 36.759 4.258 -60.992 1.00 54.09 107 LYS A CA 1
ATOM 832 C C . LYS A 1 107 ? 37.983 5.032 -60.521 1.00 54.09 107 LYS A C 1
ATOM 834 O O . LYS A 1 107 ? 38.113 5.358 -59.340 1.00 54.09 107 LYS A O 1
ATOM 839 N N . GLU A 1 108 ? 38.870 5.320 -61.462 1.00 60.75 108 GLU A N 1
ATOM 840 C CA . GLU A 1 108 ? 40.050 6.145 -61.261 1.00 60.75 108 GLU A CA 1
ATOM 841 C C . GLU A 1 108 ? 39.673 7.532 -60.696 1.00 60.75 108 GLU A C 1
ATOM 843 O O . GLU A 1 108 ? 38.929 8.303 -61.294 1.00 60.75 108 GLU A O 1
ATOM 848 N N . ASN A 1 109 ? 40.187 7.820 -59.496 1.00 62.12 109 ASN A N 1
ATOM 849 C CA . ASN A 1 109 ? 40.513 9.140 -58.942 1.00 62.12 109 ASN A CA 1
ATOM 850 C C . ASN A 1 109 ? 39.551 10.317 -59.224 1.00 62.12 109 ASN A C 1
ATOM 852 O O . ASN A 1 109 ? 39.933 11.316 -59.828 1.00 62.12 109 ASN A O 1
ATOM 856 N N . VAL A 1 110 ? 38.348 10.281 -58.638 1.00 62.97 110 VAL A N 1
ATOM 857 C CA . VAL A 1 110 ? 37.449 11.453 -58.516 1.00 62.97 110 VAL A CA 1
ATOM 858 C C . VAL A 1 110 ? 37.621 12.131 -57.147 1.00 62.97 110 VAL A C 1
ATOM 860 O O . VAL A 1 110 ? 36.664 12.340 -56.403 1.00 62.97 110 VAL A O 1
ATOM 863 N N . THR A 1 111 ? 38.854 12.432 -56.740 1.00 71.44 111 THR A N 1
ATOM 864 C CA . THR A 1 111 ? 39.110 13.178 -55.495 1.00 71.44 111 THR A CA 1
ATOM 865 C C . THR A 1 111 ? 39.681 14.554 -55.815 1.00 71.44 111 THR A C 1
ATOM 867 O O . THR A 1 111 ? 40.503 14.714 -56.712 1.00 71.44 111 THR A O 1
ATOM 870 N N . SER A 1 112 ? 39.210 15.589 -55.111 1.00 82.19 112 SER A N 1
ATOM 871 C CA . SER A 1 112 ? 39.716 16.953 -55.301 1.00 82.19 112 SER A CA 1
ATOM 872 C C . SER A 1 112 ? 41.201 17.037 -54.922 1.00 82.19 112 SER A C 1
ATOM 874 O O . SER A 1 112 ? 41.650 16.325 -54.025 1.00 82.19 112 SER A O 1
ATOM 876 N N . LYS A 1 113 ? 41.965 17.950 -55.543 1.00 84.81 113 LYS A N 1
ATOM 877 C CA . LYS A 1 113 ? 43.405 18.147 -55.248 1.00 84.81 113 LYS A CA 1
ATOM 878 C C . LYS A 1 113 ? 43.683 18.308 -53.744 1.00 84.81 113 LYS A C 1
ATOM 880 O O . LYS A 1 113 ? 44.608 17.720 -53.204 1.00 84.81 113 LYS A O 1
ATOM 885 N N . LYS A 1 114 ? 42.802 19.023 -53.033 1.00 86.44 114 LYS A N 1
ATOM 886 C CA . LYS A 1 114 ? 42.883 19.198 -51.574 1.00 86.44 114 LYS A CA 1
ATOM 887 C C . LYS A 1 114 ? 42.671 17.892 -50.798 1.00 86.44 114 LYS A C 1
ATOM 889 O O . LYS A 1 114 ? 43.264 17.717 -49.738 1.00 86.44 114 LYS A O 1
ATOM 894 N N . ALA A 1 115 ? 41.814 16.997 -51.285 1.00 84.88 115 ALA A N 1
ATOM 895 C CA . ALA A 1 115 ? 41.598 15.695 -50.662 1.00 84.88 115 ALA A CA 1
ATOM 896 C C . ALA A 1 115 ? 42.818 14.777 -50.841 1.00 84.88 115 ALA A C 1
ATOM 898 O O . ALA A 1 115 ? 43.185 14.082 -49.897 1.00 84.88 115 ALA A O 1
ATOM 899 N N . GLN A 1 116 ? 43.481 14.834 -51.999 1.00 89.69 116 GLN A N 1
ATOM 900 C CA . GLN A 1 116 ? 44.729 14.104 -52.247 1.00 89.69 116 GLN A CA 1
ATOM 901 C C . GLN A 1 116 ? 45.846 14.576 -51.304 1.00 89.69 116 GLN A C 1
ATOM 903 O O . GLN A 1 116 ? 46.413 13.754 -50.586 1.00 89.69 116 GLN A O 1
ATOM 908 N N . ASP A 1 117 ? 46.035 15.892 -51.152 1.00 91.38 117 ASP A N 1
ATOM 909 C CA . ASP A 1 117 ? 47.020 16.455 -50.213 1.00 91.38 117 ASP A CA 1
ATOM 910 C C . ASP A 1 117 ? 46.808 16.000 -48.758 1.00 91.38 117 ASP A C 1
ATOM 912 O O . ASP A 1 117 ? 47.764 15.826 -48.000 1.00 91.38 117 ASP A O 1
ATOM 916 N N . ILE A 1 118 ? 45.552 15.838 -48.324 1.00 92.69 118 ILE A N 1
ATOM 917 C CA . ILE A 1 118 ? 45.231 15.364 -46.968 1.00 92.69 118 ILE A CA 1
ATOM 918 C C . ILE A 1 118 ? 45.625 13.891 -46.811 1.00 92.69 118 ILE A C 1
ATOM 920 O O . ILE A 1 118 ? 46.183 13.511 -45.776 1.00 92.69 118 ILE A O 1
ATOM 924 N N . ILE A 1 119 ? 45.368 13.073 -47.834 1.00 90.38 119 ILE A N 1
ATOM 925 C CA . ILE A 1 119 ? 45.730 11.652 -47.849 1.00 90.38 119 ILE A CA 1
ATOM 926 C C . ILE A 1 119 ? 47.254 11.503 -47.821 1.00 90.38 119 ILE A C 1
ATOM 928 O O . ILE A 1 119 ? 47.770 10.759 -46.982 1.00 90.38 119 ILE A O 1
ATOM 932 N N . ASP A 1 120 ? 47.982 12.265 -48.631 1.00 93.25 120 ASP A N 1
ATOM 933 C CA . ASP A 1 120 ? 49.443 12.180 -48.698 1.00 93.25 120 ASP A CA 1
ATOM 934 C C . ASP A 1 120 ? 50.108 12.664 -47.404 1.00 93.25 120 ASP A C 1
ATOM 936 O O . ASP A 1 120 ? 50.987 11.986 -46.864 1.00 93.25 120 ASP A O 1
ATOM 940 N N . LYS A 1 121 ? 49.612 13.756 -46.803 1.00 93.75 121 LYS A N 1
ATOM 941 C CA . LYS A 1 121 ? 50.059 14.210 -45.470 1.00 93.75 121 LYS A CA 1
ATOM 942 C C . LYS A 1 121 ? 49.810 13.158 -44.390 1.00 93.75 121 LYS A C 1
ATOM 944 O O . LYS A 1 121 ? 50.641 12.983 -43.496 1.00 93.75 121 LYS A O 1
ATOM 949 N N . SER A 1 122 ? 48.681 12.449 -44.457 1.00 91.94 122 SER A N 1
ATOM 950 C CA . SER A 1 122 ? 48.375 11.378 -43.504 1.00 91.94 122 SER A CA 1
ATOM 951 C C . SER A 1 122 ? 49.317 10.179 -43.663 1.00 91.94 122 SER A C 1
ATOM 953 O O . SER A 1 122 ? 49.806 9.657 -42.658 1.00 91.94 122 SER A O 1
ATOM 955 N N . ARG A 1 123 ? 49.656 9.799 -44.906 1.00 92.25 123 ARG A N 1
ATOM 956 C CA . ARG A 1 123 ? 50.631 8.735 -45.194 1.00 92.25 123 ARG A CA 1
ATOM 957 C C . ARG A 1 123 ? 52.028 9.097 -44.709 1.00 92.25 123 ARG A C 1
ATOM 959 O O . ARG A 1 123 ? 52.643 8.286 -44.020 1.00 92.25 123 ARG A O 1
ATOM 966 N N . ALA A 1 124 ? 52.497 10.312 -44.992 1.00 89.69 124 ALA A N 1
ATOM 967 C CA . ALA A 1 124 ? 53.809 10.778 -44.542 1.00 89.69 124 ALA A CA 1
ATOM 968 C C . ALA A 1 124 ? 53.929 10.731 -43.007 1.00 89.69 124 ALA A C 1
ATOM 970 O O . ALA A 1 124 ? 54.889 10.182 -42.463 1.00 89.69 124 ALA A O 1
ATOM 971 N N . ARG A 1 125 ? 52.896 11.197 -42.291 1.00 88.12 125 ARG A N 1
ATOM 972 C CA . ARG A 1 125 ? 52.857 11.157 -40.820 1.00 88.12 125 ARG A CA 1
ATOM 973 C C . ARG A 1 125 ? 52.860 9.731 -40.261 1.00 88.12 125 ARG A C 1
ATOM 975 O O . ARG A 1 125 ? 53.477 9.478 -39.226 1.00 88.12 125 ARG A O 1
ATOM 982 N N . ALA A 1 126 ? 52.177 8.801 -40.928 1.00 88.19 126 ALA A N 1
ATOM 983 C CA . ALA A 1 126 ? 52.188 7.393 -40.544 1.00 88.19 126 ALA A CA 1
ATOM 984 C C . ALA A 1 126 ? 53.586 6.775 -40.721 1.00 88.19 126 ALA A C 1
ATOM 986 O O . ALA A 1 126 ? 54.075 6.115 -39.802 1.00 88.19 126 ALA A O 1
ATOM 987 N N . MET A 1 127 ? 54.264 7.053 -41.838 1.00 85.00 127 MET A N 1
ATOM 988 C CA . MET A 1 127 ? 55.618 6.552 -42.100 1.00 85.00 127 MET A CA 1
ATOM 989 C C . MET A 1 127 ? 56.645 7.093 -41.097 1.00 85.00 127 MET A C 1
ATOM 991 O O . MET A 1 127 ? 57.421 6.315 -40.546 1.00 85.00 127 MET A O 1
ATOM 995 N N . GLU A 1 128 ? 56.595 8.383 -40.752 1.00 79.88 128 GLU A N 1
ATOM 996 C CA . GLU A 1 128 ? 57.461 8.946 -39.705 1.00 79.88 128 GLU A CA 1
ATOM 997 C C . GLU A 1 128 ? 57.280 8.259 -38.345 1.00 79.88 128 GLU A C 1
ATOM 999 O O . GLU A 1 128 ? 58.245 8.086 -37.599 1.00 79.88 128 GLU A O 1
ATOM 1004 N N . SER A 1 129 ? 56.047 7.877 -37.996 1.00 72.38 129 SER A N 1
ATOM 1005 C CA . SER A 1 129 ? 55.771 7.194 -36.727 1.00 72.38 129 SER A CA 1
ATOM 1006 C C . SER A 1 129 ? 56.376 5.787 -36.674 1.00 72.38 129 SER A C 1
ATOM 1008 O O . SER A 1 129 ? 56.827 5.358 -35.612 1.00 72.38 129 SER A O 1
ATOM 1010 N N . LEU A 1 130 ? 56.445 5.096 -37.818 1.00 72.69 130 LEU A N 1
ATOM 1011 C CA . LEU A 1 130 ? 57.084 3.786 -37.933 1.00 72.69 130 LEU A CA 1
ATOM 1012 C C . LEU A 1 130 ? 58.607 3.907 -37.841 1.00 72.69 130 LEU A C 1
ATOM 1014 O O . LEU A 1 130 ? 59.228 3.146 -37.106 1.00 72.69 130 LEU A O 1
ATOM 1018 N N . VAL A 1 131 ? 59.196 4.915 -38.492 1.00 68.38 131 VAL A N 1
ATOM 1019 C CA . VAL A 1 131 ? 60.642 5.184 -38.420 1.00 68.38 131 VAL A CA 1
ATOM 1020 C C . VAL A 1 131 ? 61.063 5.579 -37.001 1.00 68.38 131 VAL A C 1
ATOM 1022 O O . VAL A 1 131 ? 62.022 5.027 -36.473 1.00 68.38 131 VAL A O 1
ATOM 1025 N N . LYS A 1 132 ? 60.301 6.442 -36.315 1.00 66.44 132 LYS A N 1
ATOM 1026 C CA . LYS A 1 132 ? 60.553 6.788 -34.901 1.00 66.44 132 LYS A CA 1
ATOM 1027 C C . LYS A 1 132 ? 60.480 5.566 -33.981 1.00 66.44 132 LYS A C 1
ATOM 1029 O O . LYS A 1 132 ? 61.228 5.496 -33.013 1.00 66.44 132 LYS A O 1
ATOM 1034 N N . LYS A 1 133 ? 59.614 4.597 -34.289 1.00 62.25 133 LYS A N 1
ATOM 1035 C CA . LYS A 1 133 ? 59.487 3.354 -33.518 1.00 62.25 133 LYS A CA 1
ATOM 1036 C C . LYS A 1 133 ? 60.609 2.352 -33.809 1.00 62.25 133 LYS A C 1
ATOM 1038 O O . LYS A 1 133 ? 61.016 1.648 -32.891 1.00 62.25 133 LYS A O 1
ATOM 1043 N N . ALA A 1 134 ? 61.133 2.330 -35.034 1.00 58.88 134 ALA A N 1
ATOM 1044 C CA . ALA A 1 134 ? 62.297 1.525 -35.411 1.00 58.88 134 ALA A CA 1
ATOM 1045 C C . ALA A 1 134 ? 63.616 2.097 -34.852 1.00 58.88 134 ALA A C 1
ATOM 1047 O O . ALA A 1 134 ? 64.467 1.351 -34.391 1.00 58.88 134 ALA A O 1
ATOM 1048 N N . ILE A 1 135 ? 63.770 3.424 -34.777 1.00 56.62 135 ILE A N 1
ATOM 1049 C CA . ILE A 1 135 ? 64.970 4.045 -34.182 1.00 56.62 135 ILE A CA 1
ATOM 1050 C C . ILE A 1 135 ? 65.050 3.774 -32.666 1.00 56.62 135 ILE A C 1
ATOM 1052 O O . ILE A 1 135 ? 66.138 3.656 -32.111 1.00 56.62 135 ILE A O 1
ATOM 1056 N N . THR A 1 136 ? 63.912 3.603 -31.983 1.00 54.56 136 THR A N 1
ATOM 1057 C CA . THR A 1 136 ? 63.892 3.243 -30.552 1.00 54.56 136 THR A CA 1
ATOM 1058 C C . THR A 1 136 ? 64.211 1.774 -30.254 1.00 54.56 136 THR A C 1
ATOM 1060 O O . THR A 1 136 ? 64.285 1.421 -29.079 1.00 54.56 136 THR A O 1
ATOM 1063 N N . THR A 1 137 ? 64.379 0.908 -31.263 1.00 54.59 137 THR A N 1
ATOM 1064 C CA . THR A 1 137 ? 64.690 -0.518 -31.041 1.00 54.59 137 THR A CA 1
ATOM 1065 C C . THR A 1 137 ? 66.174 -0.870 -31.148 1.00 54.59 137 THR A C 1
ATOM 1067 O O . THR A 1 137 ? 66.537 -1.945 -30.681 1.00 54.59 137 THR A O 1
ATOM 1070 N N . ASP A 1 138 ? 67.031 0.037 -31.638 1.00 52.81 138 ASP A N 1
ATOM 1071 C CA . ASP A 1 138 ? 68.444 -0.273 -31.928 1.00 52.81 138 ASP A CA 1
ATOM 1072 C C . ASP A 1 138 ? 69.475 0.453 -31.034 1.00 52.81 138 ASP A C 1
ATOM 1074 O O . ASP A 1 138 ? 70.677 0.323 -31.256 1.00 52.81 138 ASP A O 1
ATOM 1078 N N . SER A 1 139 ? 69.063 1.163 -29.972 1.00 47.19 139 SER A N 1
ATOM 1079 C CA . SER A 1 139 ? 70.008 1.628 -28.938 1.00 47.19 139 SER A CA 1
ATOM 1080 C C . SER A 1 139 ? 70.034 0.670 -27.746 1.00 47.19 139 SER A C 1
ATOM 1082 O O . SER A 1 139 ? 69.165 0.686 -26.869 1.00 47.19 139 SER A O 1
ATOM 1084 N N . SER A 1 140 ? 71.069 -0.157 -27.707 1.00 51.62 140 SER A N 1
ATOM 1085 C CA . SER A 1 140 ? 71.466 -0.962 -26.562 1.00 51.62 140 SER A CA 1
ATOM 1086 C C . SER A 1 140 ? 71.960 -0.085 -25.406 1.00 51.62 140 SER A C 1
ATOM 1088 O O . SER A 1 140 ? 73.154 0.167 -25.305 1.00 51.62 140 SER A O 1
ATOM 1090 N N . GLU A 1 141 ? 71.086 0.309 -24.481 1.00 49.56 141 GLU A N 1
ATOM 1091 C CA . GLU A 1 141 ? 71.497 0.661 -23.117 1.00 49.56 141 GLU A CA 1
ATOM 1092 C C . GLU A 1 141 ? 70.479 0.132 -22.105 1.00 49.56 141 GLU A C 1
ATOM 1094 O O . GLU A 1 141 ? 69.266 0.306 -22.233 1.00 49.56 141 GLU A O 1
ATOM 1099 N N . LYS A 1 142 ? 70.999 -0.576 -21.095 1.00 53.91 142 LYS A N 1
ATOM 1100 C CA . LYS A 1 142 ? 70.245 -1.174 -19.991 1.00 53.91 142 LYS A CA 1
ATOM 1101 C C . LYS A 1 142 ? 69.315 -0.140 -19.360 1.00 53.91 142 LYS A C 1
ATOM 1103 O O . LYS A 1 142 ? 69.740 0.667 -18.542 1.00 53.91 142 LYS A O 1
ATOM 1108 N N . THR A 1 143 ? 68.024 -0.261 -19.623 1.00 45.31 143 THR A N 1
ATOM 1109 C CA . THR A 1 143 ? 66.999 0.251 -18.720 1.00 45.31 143 THR A CA 1
ATOM 1110 C C . THR A 1 143 ? 66.273 -0.943 -18.138 1.00 45.31 143 THR A C 1
ATOM 1112 O O . THR A 1 143 ? 65.662 -1.755 -18.828 1.00 45.31 143 THR A O 1
ATOM 1115 N N . THR A 1 144 ? 66.452 -1.091 -16.831 1.00 48.72 144 THR A N 1
ATOM 1116 C CA . THR A 1 144 ? 65.726 -2.017 -15.978 1.00 48.72 144 THR A CA 1
ATOM 1117 C C . THR A 1 144 ? 64.259 -2.018 -16.388 1.00 48.72 144 THR A C 1
ATOM 1119 O O . THR A 1 144 ? 63.581 -0.994 -16.330 1.00 48.72 144 THR A O 1
ATOM 1122 N N . VAL A 1 145 ? 63.768 -3.174 -16.838 1.00 54.12 145 VAL A N 1
ATOM 1123 C CA . VAL A 1 145 ? 62.349 -3.369 -17.129 1.00 54.12 145 VAL A CA 1
ATOM 1124 C C . VAL A 1 145 ? 61.621 -3.246 -15.795 1.00 54.12 145 VAL A C 1
ATOM 1126 O O . VAL A 1 145 ? 61.446 -4.222 -15.065 1.00 54.12 145 VAL A O 1
ATOM 1129 N N . SER A 1 146 ? 61.239 -2.022 -15.429 1.00 58.91 146 SER A N 1
ATOM 1130 C CA . SER A 1 146 ? 60.322 -1.785 -14.331 1.00 58.91 146 SER A CA 1
ATOM 1131 C C . SER A 1 146 ? 58.992 -2.355 -14.800 1.00 58.91 146 SER A C 1
ATOM 1133 O O . SER A 1 146 ? 58.228 -1.696 -15.507 1.00 58.91 146 SER A O 1
ATOM 1135 N N . VAL A 1 147 ? 58.739 -3.624 -14.481 1.00 65.62 147 VAL A N 1
ATOM 1136 C CA . VAL A 1 147 ? 57.423 -4.219 -14.679 1.00 65.62 147 VAL A CA 1
ATOM 1137 C C . VAL A 1 147 ? 56.451 -3.277 -13.970 1.00 65.62 147 VAL A C 1
ATOM 1139 O O . VAL A 1 147 ? 56.585 -3.099 -12.753 1.00 65.62 147 VAL A O 1
ATOM 1142 N N . PRO A 1 148 ? 55.528 -2.608 -14.688 1.00 68.69 148 PRO A N 1
ATOM 1143 C CA . PRO A 1 148 ? 54.631 -1.664 -14.051 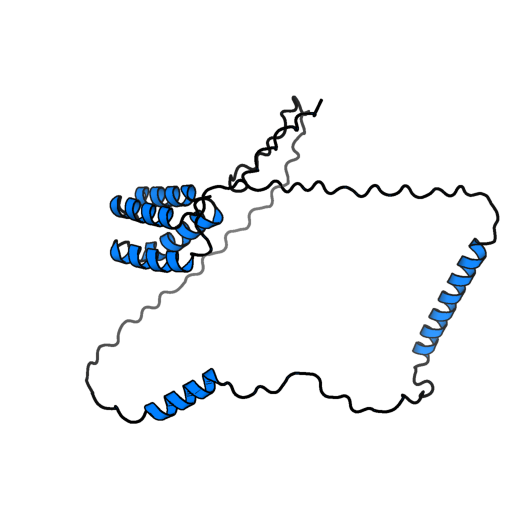1.00 68.69 148 PRO A CA 1
ATOM 1144 C C . PRO A 1 148 ? 53.894 -2.428 -12.949 1.00 68.69 148 PRO A C 1
ATOM 1146 O O . PRO A 1 148 ? 53.406 -3.537 -13.210 1.00 68.69 148 PRO A O 1
ATOM 1149 N N . PRO A 1 149 ? 53.846 -1.906 -11.709 1.00 67.19 149 PRO A N 1
ATOM 1150 C CA . PRO A 1 149 ? 53.254 -2.634 -10.601 1.00 67.19 149 PRO A CA 1
ATOM 1151 C C . PRO A 1 149 ? 51.833 -3.006 -11.007 1.00 67.19 149 PRO A C 1
ATOM 1153 O O . PRO A 1 149 ? 51.024 -2.121 -11.304 1.00 67.19 149 PRO A O 1
ATOM 1156 N N . LYS A 1 150 ? 51.538 -4.316 -11.069 1.00 67.56 150 LYS A N 1
ATOM 1157 C CA . LYS A 1 150 ? 50.188 -4.817 -11.354 1.00 67.56 150 LYS A CA 1
ATOM 1158 C C . LYS A 1 150 ? 49.249 -4.082 -10.411 1.00 67.56 150 LYS A C 1
ATOM 1160 O O . LYS A 1 150 ? 49.274 -4.327 -9.203 1.00 67.56 150 LYS A O 1
ATOM 1165 N N . LYS A 1 151 ? 48.458 -3.147 -10.952 1.00 66.56 151 LYS A N 1
ATOM 1166 C CA . LYS A 1 151 ? 47.475 -2.386 -10.184 1.00 66.56 151 LYS A CA 1
ATOM 1167 C C . LYS A 1 151 ? 46.579 -3.425 -9.529 1.00 66.56 151 LYS A C 1
ATOM 1169 O O . LYS A 1 151 ? 45.789 -4.071 -10.213 1.00 66.56 151 LYS A O 1
ATOM 1174 N N . ARG A 1 152 ? 46.749 -3.638 -8.220 1.00 66.31 152 ARG A N 1
ATOM 1175 C CA . ARG A 1 152 ? 45.855 -4.481 -7.427 1.00 66.31 152 ARG A CA 1
ATOM 1176 C C . ARG A 1 152 ? 44.463 -3.925 -7.674 1.00 66.31 152 ARG A C 1
ATOM 1178 O O . ARG A 1 152 ? 44.174 -2.816 -7.226 1.00 66.31 152 ARG A O 1
ATOM 1185 N N . GLY A 1 153 ? 43.654 -4.648 -8.452 1.00 65.00 153 GLY A N 1
ATOM 1186 C CA . GLY A 1 153 ? 42.292 -4.238 -8.756 1.00 65.00 153 GLY A CA 1
ATOM 1187 C C . GLY A 1 153 ? 41.630 -3.882 -7.437 1.00 65.00 153 GLY A C 1
ATOM 1188 O O . GLY A 1 153 ? 41.617 -4.704 -6.514 1.00 65.00 153 GLY A O 1
ATOM 1189 N N . LYS A 1 154 ? 41.187 -2.627 -7.295 1.00 66.12 154 LYS A N 1
ATOM 1190 C CA . LYS A 1 154 ? 40.452 -2.203 -6.105 1.00 66.12 154 LYS A CA 1
ATOM 1191 C C . LYS A 1 154 ? 39.270 -3.157 -6.010 1.00 66.12 154 LYS A C 1
ATOM 1193 O O . LYS A 1 154 ? 38.361 -3.075 -6.827 1.00 66.12 154 LYS A O 1
ATOM 1198 N N . ARG A 1 155 ? 39.301 -4.089 -5.049 1.00 65.25 155 ARG A N 1
ATOM 1199 C CA . ARG A 1 155 ? 38.129 -4.893 -4.704 1.00 65.25 155 ARG A CA 1
ATOM 1200 C C . ARG A 1 155 ? 37.099 -3.867 -4.267 1.00 65.25 155 ARG A C 1
ATOM 1202 O O . ARG A 1 155 ? 37.211 -3.332 -3.164 1.00 65.25 155 ARG A O 1
ATOM 1209 N N . THR A 1 156 ? 36.172 -3.520 -5.156 1.00 68.12 156 THR A N 1
ATOM 1210 C CA . THR A 1 156 ? 35.005 -2.719 -4.816 1.00 68.12 156 THR A CA 1
ATOM 1211 C C . THR A 1 156 ? 34.347 -3.486 -3.690 1.00 68.12 156 THR A C 1
ATOM 1213 O O . THR A 1 156 ? 33.830 -4.584 -3.901 1.00 68.12 156 THR A O 1
ATOM 1216 N N . LYS A 1 157 ? 34.509 -2.998 -2.456 1.00 65.19 157 LYS A N 1
ATOM 1217 C CA . LYS A 1 157 ? 33.856 -3.598 -1.300 1.00 65.19 157 LYS A CA 1
ATOM 1218 C C . LYS A 1 157 ? 32.384 -3.562 -1.659 1.00 65.19 157 LYS A C 1
ATOM 1220 O O . LYS A 1 157 ? 31.830 -2.474 -1.771 1.00 65.19 157 LYS A O 1
ATOM 1225 N N . ASN A 1 158 ? 31.803 -4.728 -1.928 1.00 64.44 158 ASN A N 1
ATOM 1226 C CA . ASN A 1 158 ? 30.380 -4.831 -2.157 1.00 64.44 158 ASN A CA 1
ATOM 1227 C C . ASN A 1 158 ? 29.728 -4.442 -0.828 1.00 64.44 158 ASN A C 1
ATOM 1229 O O . ASN A 1 158 ? 29.660 -5.243 0.102 1.00 64.44 158 ASN A O 1
ATOM 1233 N N . SER A 1 159 ? 29.384 -3.163 -0.696 1.00 69.81 159 SER A N 1
ATOM 1234 C CA . SER A 1 159 ? 28.717 -2.603 0.475 1.00 69.81 159 SER A CA 1
ATOM 1235 C C . SER A 1 159 ? 27.257 -3.036 0.534 1.00 69.81 159 SER A C 1
ATOM 1237 O O . SER A 1 159 ? 26.572 -2.669 1.486 1.00 69.81 159 SER A O 1
ATOM 1239 N N . PHE A 1 160 ? 26.795 -3.826 -0.446 1.00 73.69 160 PHE A N 1
ATOM 1240 C CA . PHE A 1 160 ? 25.481 -4.438 -0.455 1.00 73.69 160 PHE A CA 1
ATOM 1241 C C . PHE A 1 160 ? 25.334 -5.362 0.753 1.00 73.69 160 PHE A C 1
ATOM 1243 O O . PHE A 1 160 ? 25.708 -6.536 0.746 1.00 73.69 160 PHE A O 1
ATOM 1250 N N . GLN A 1 161 ? 24.803 -4.789 1.825 1.00 74.69 161 GLN A N 1
ATOM 1251 C CA . GLN A 1 161 ? 24.189 -5.541 2.895 1.00 74.69 161 GLN A CA 1
ATOM 1252 C C . GLN A 1 161 ? 22.754 -5.813 2.461 1.00 74.69 161 GLN A C 1
ATOM 1254 O O . GLN A 1 161 ? 22.058 -4.864 2.090 1.00 74.69 161 GLN A O 1
ATOM 1259 N N . PRO A 1 162 ? 22.302 -7.077 2.494 1.00 76.81 162 PRO A N 1
ATOM 1260 C CA . PRO A 1 162 ? 20.895 -7.382 2.311 1.00 76.81 162 PRO A CA 1
ATOM 1261 C C . PRO A 1 162 ? 20.049 -6.486 3.218 1.00 76.81 162 PRO A C 1
ATOM 1263 O O . PRO A 1 162 ? 20.394 -6.287 4.386 1.00 76.81 162 PRO A O 1
ATOM 1266 N N . ALA A 1 163 ? 18.979 -5.924 2.661 1.00 79.44 163 ALA A N 1
ATOM 1267 C CA . ALA A 1 163 ? 18.038 -5.132 3.433 1.00 79.44 163 ALA A CA 1
ATOM 1268 C C . ALA A 1 163 ? 17.303 -6.018 4.446 1.00 79.44 163 ALA A C 1
ATOM 1270 O O . ALA A 1 163 ? 17.083 -7.213 4.209 1.00 79.44 163 ALA A O 1
ATOM 1271 N N . GLU A 1 164 ? 16.916 -5.427 5.570 1.00 82.56 164 GLU A N 1
ATOM 1272 C CA . GLU A 1 164 ? 16.085 -6.102 6.556 1.00 82.56 164 GLU A CA 1
ATOM 1273 C C . GLU A 1 164 ? 14.735 -6.508 5.943 1.00 82.56 164 GLU A C 1
ATOM 1275 O O . GLU A 1 164 ? 14.065 -5.732 5.257 1.00 82.56 164 GLU A O 1
ATOM 1280 N N . ARG A 1 165 ? 14.334 -7.761 6.179 1.00 80.62 165 ARG A N 1
ATOM 1281 C CA . ARG A 1 165 ? 13.078 -8.324 5.677 1.00 80.62 165 ARG A CA 1
ATOM 1282 C C . ARG A 1 165 ? 11.939 -7.980 6.634 1.00 80.62 165 ARG A C 1
ATOM 1284 O O . ARG A 1 165 ? 11.501 -8.828 7.400 1.00 80.62 165 ARG A O 1
ATOM 1291 N N . LYS A 1 166 ? 11.473 -6.734 6.606 1.00 86.44 166 LYS A N 1
ATOM 1292 C CA . LYS A 1 166 ? 10.267 -6.330 7.344 1.00 86.44 166 LYS A CA 1
ATOM 1293 C C . LYS A 1 166 ? 8.995 -6.796 6.629 1.00 86.44 166 LYS A C 1
ATOM 1295 O O . LYS A 1 166 ? 9.003 -7.003 5.411 1.00 86.44 166 LYS A O 1
ATOM 1300 N N . ARG A 1 167 ? 7.900 -6.945 7.385 1.00 90.38 167 ARG A N 1
ATOM 1301 C CA . ARG A 1 167 ? 6.572 -7.271 6.841 1.00 90.38 167 ARG A CA 1
ATOM 1302 C C . ARG A 1 167 ? 6.059 -6.129 5.965 1.00 90.38 167 ARG A C 1
ATOM 1304 O O . ARG A 1 167 ? 6.066 -4.969 6.378 1.00 90.38 167 ARG A O 1
ATOM 1311 N N . ARG A 1 168 ? 5.648 -6.478 4.745 1.00 92.12 168 ARG A N 1
ATOM 1312 C CA . ARG A 1 168 ? 5.232 -5.561 3.671 1.00 92.12 168 ARG A CA 1
ATOM 1313 C C . ARG A 1 168 ? 4.025 -6.138 2.942 1.00 92.12 168 ARG A C 1
ATOM 1315 O O . ARG A 1 168 ? 3.847 -7.362 2.938 1.00 92.12 168 ARG A O 1
ATOM 1322 N N . LEU A 1 169 ? 3.247 -5.262 2.312 1.00 94.56 169 LEU A N 1
ATOM 1323 C CA . LEU A 1 169 ? 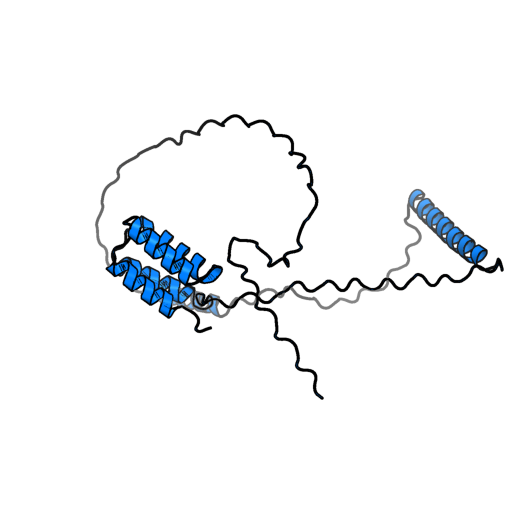2.164 -5.677 1.424 1.00 94.56 169 LEU A CA 1
ATOM 1324 C C . LEU A 1 169 ? 2.710 -6.417 0.203 1.00 94.56 169 LEU A C 1
ATOM 1326 O O . LEU A 1 169 ? 3.809 -6.145 -0.293 1.00 94.56 169 LEU A O 1
ATOM 1330 N N . ASP A 1 170 ? 1.928 -7.380 -0.265 1.00 94.62 170 ASP A N 1
ATOM 1331 C CA . ASP A 1 170 ? 2.259 -8.190 -1.42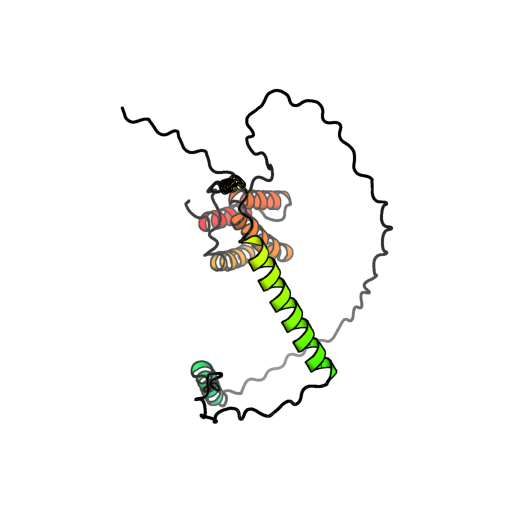2 1.00 94.62 170 ASP A CA 1
ATOM 1332 C C . ASP A 1 170 ? 2.026 -7.416 -2.720 1.00 94.62 170 ASP A C 1
ATOM 1334 O O . ASP A 1 170 ? 0.904 -7.326 -3.213 1.00 94.62 170 ASP A O 1
ATOM 1338 N N . ARG A 1 171 ? 3.105 -6.882 -3.302 1.00 93.62 171 ARG A N 1
ATOM 1339 C CA . ARG A 1 171 ? 3.047 -6.092 -4.540 1.00 93.62 171 ARG A CA 1
ATOM 1340 C C . ARG A 1 171 ? 2.338 -6.814 -5.692 1.00 93.62 171 ARG A C 1
ATOM 1342 O O . ARG A 1 171 ? 1.720 -6.148 -6.520 1.00 93.62 171 ARG A O 1
ATOM 1349 N N . SER A 1 172 ? 2.432 -8.145 -5.757 1.00 94.75 172 SER A N 1
ATOM 1350 C CA . SER A 1 172 ? 1.794 -8.932 -6.821 1.00 94.75 172 SER A CA 1
ATOM 1351 C C . SER A 1 172 ? 0.267 -8.816 -6.793 1.00 94.75 172 SER A C 1
ATOM 1353 O O . SER A 1 172 ? -0.365 -8.763 -7.844 1.00 94.75 172 SER A O 1
ATOM 1355 N N . ARG A 1 173 ? -0.307 -8.638 -5.599 1.00 95.62 173 ARG A N 1
ATOM 1356 C CA . ARG A 1 173 ? -1.747 -8.518 -5.350 1.00 95.62 173 ARG A CA 1
ATOM 1357 C C . ARG A 1 173 ? -2.245 -7.070 -5.314 1.00 95.62 173 ARG A C 1
ATOM 1359 O O . ARG A 1 173 ? -3.315 -6.786 -4.789 1.00 95.62 173 ARG A O 1
ATOM 1366 N N . HIS A 1 174 ? -1.498 -6.129 -5.902 1.00 96.31 174 HIS A N 1
ATOM 1367 C CA . HIS A 1 174 ? -1.886 -4.711 -5.950 1.00 96.31 174 HIS A CA 1
ATOM 1368 C C . HIS A 1 174 ? -3.271 -4.483 -6.566 1.00 96.31 174 HIS A C 1
ATOM 1370 O O . HIS A 1 174 ? -4.016 -3.633 -6.089 1.00 96.31 174 HIS A O 1
ATOM 1376 N N . MET A 1 175 ? -3.606 -5.203 -7.642 1.00 97.50 175 MET A N 1
ATOM 1377 C CA . MET A 1 175 ? -4.900 -5.030 -8.308 1.00 97.50 175 MET A CA 1
ATOM 1378 C C . MET A 1 175 ? -6.053 -5.553 -7.452 1.00 97.50 175 MET A C 1
ATOM 1380 O O . MET A 1 175 ? -7.039 -4.839 -7.306 1.00 97.50 175 MET A O 1
ATOM 1384 N N . GLU A 1 176 ? -5.906 -6.732 -6.848 1.00 96.75 176 GLU A N 1
ATOM 1385 C CA . GLU A 1 176 ? -6.889 -7.305 -5.915 1.00 96.75 176 GLU A CA 1
ATOM 1386 C C . GLU A 1 176 ? -7.150 -6.340 -4.755 1.00 96.75 176 GLU A C 1
ATOM 1388 O O . GLU A 1 176 ? -8.271 -5.863 -4.582 1.00 96.75 176 GLU A O 1
ATOM 1393 N N . TYR A 1 177 ? -6.075 -5.920 -4.078 1.00 97.75 177 TYR A N 1
ATOM 1394 C CA . TYR A 1 177 ? -6.127 -4.926 -3.009 1.00 97.75 177 TYR A CA 1
ATOM 1395 C C . TYR A 1 177 ? -6.844 -3.647 -3.458 1.00 97.75 177 TYR A C 1
ATOM 1397 O O . TYR A 1 177 ? -7.719 -3.134 -2.763 1.00 97.75 177 TYR A O 1
ATOM 1405 N N . LYS A 1 178 ? -6.499 -3.126 -4.643 1.00 96.69 178 LYS A N 1
ATOM 1406 C CA . LYS A 1 178 ? -7.068 -1.880 -5.165 1.00 96.69 178 LYS A CA 1
ATOM 1407 C C . LYS A 1 178 ? -8.585 -1.969 -5.337 1.00 96.69 178 LYS A C 1
ATOM 1409 O O . LYS A 1 178 ? -9.272 -0.992 -5.043 1.00 96.69 178 LYS A O 1
ATOM 1414 N N . TYR A 1 179 ? -9.099 -3.086 -5.845 1.00 98.00 179 TYR A N 1
ATOM 1415 C CA . TYR A 1 179 ? -10.534 -3.250 -6.072 1.00 98.00 179 TYR A CA 1
ATOM 1416 C C . TYR A 1 179 ? -11.291 -3.564 -4.784 1.00 98.00 179 TYR A C 1
ATOM 1418 O O . TYR A 1 179 ? -12.336 -2.958 -4.549 1.00 98.00 179 TYR A O 1
ATOM 1426 N N . GLU A 1 180 ? -10.748 -4.429 -3.928 1.00 96.81 180 GLU A N 1
ATOM 1427 C CA . GLU A 1 180 ? -11.378 -4.759 -2.648 1.00 96.81 180 GLU A CA 1
ATOM 1428 C C . GLU A 1 180 ? -11.467 -3.547 -1.732 1.00 96.81 180 GLU A C 1
ATOM 1430 O O . GLU A 1 180 ? -12.543 -3.237 -1.234 1.00 96.81 180 GLU A O 1
ATOM 1435 N N . VAL A 1 181 ? -10.373 -2.804 -1.564 1.00 96.94 181 VAL A N 1
ATOM 1436 C CA . VAL A 1 181 ? -10.353 -1.629 -0.685 1.00 96.94 181 VAL A CA 1
ATOM 1437 C C . VAL A 1 181 ? -11.218 -0.516 -1.255 1.00 96.94 181 VAL A C 1
ATOM 1439 O O . VAL A 1 181 ? -11.902 0.164 -0.501 1.00 96.94 181 VAL A O 1
ATOM 1442 N N . ARG A 1 182 ? -11.245 -0.332 -2.582 1.00 97.12 182 ARG A N 1
ATOM 1443 C CA . ARG A 1 182 ? -12.150 0.646 -3.198 1.00 97.12 182 ARG A CA 1
ATOM 1444 C C . ARG A 1 182 ? -13.606 0.319 -2.885 1.00 97.12 182 ARG A C 1
ATOM 1446 O O . ARG A 1 182 ? -14.335 1.222 -2.502 1.00 97.12 182 ARG A O 1
ATOM 1453 N N . ARG A 1 183 ? -14.011 -0.943 -3.045 1.00 97.44 183 ARG A N 1
ATOM 1454 C CA . ARG A 1 183 ? -15.364 -1.390 -2.703 1.00 97.44 183 ARG A CA 1
ATOM 1455 C C . ARG A 1 183 ? -15.637 -1.211 -1.207 1.00 97.44 183 ARG A C 1
ATOM 1457 O O . ARG A 1 183 ? -16.633 -0.604 -0.847 1.00 97.44 183 ARG A O 1
ATOM 1464 N N . LEU A 1 184 ? -14.703 -1.636 -0.360 1.00 96.81 184 LEU A N 1
ATOM 1465 C CA . LEU A 1 184 ? -14.805 -1.528 1.093 1.00 96.81 184 LEU A CA 1
ATOM 1466 C C . LEU A 1 184 ? -14.978 -0.077 1.567 1.00 96.81 184 LEU A C 1
ATOM 1468 O O . LEU A 1 184 ? -15.773 0.181 2.456 1.00 96.81 184 LEU A O 1
ATOM 1472 N N . LEU A 1 185 ? -14.259 0.880 0.975 1.00 96.31 185 LEU A N 1
ATOM 1473 C CA . LEU A 1 185 ? -14.379 2.301 1.325 1.00 96.31 185 LEU A CA 1
ATOM 1474 C C . LEU A 1 185 ? -15.755 2.884 0.966 1.00 96.31 185 LEU A C 1
ATOM 1476 O O . LEU A 1 185 ? -16.217 3.798 1.647 1.00 96.31 185 LEU A O 1
ATOM 1480 N N . VAL A 1 186 ? -16.399 2.363 -0.083 1.00 96.75 186 VAL A N 1
ATOM 1481 C CA . VAL A 1 186 ? -17.782 2.712 -0.437 1.00 96.75 186 VAL A CA 1
ATOM 1482 C C . VAL A 1 186 ? -18.751 2.082 0.563 1.00 96.75 186 VAL A C 1
ATOM 1484 O O . VAL A 1 186 ? -19.583 2.797 1.110 1.00 96.75 186 VAL A O 1
ATOM 1487 N N . ASP A 1 187 ? -18.596 0.786 0.852 1.00 96.62 187 ASP A N 1
ATOM 1488 C CA . ASP A 1 187 ? -19.458 0.035 1.779 1.00 96.62 187 ASP A CA 1
ATOM 1489 C C . ASP A 1 187 ? -19.389 0.589 3.217 1.00 96.62 187 ASP A C 1
ATOM 1491 O O . ASP A 1 187 ? -20.381 0.596 3.940 1.00 96.62 187 ASP A O 1
ATOM 1495 N N . LEU A 1 188 ? -18.221 1.093 3.625 1.00 94.38 188 LEU A N 1
ATOM 1496 C CA . LEU A 1 188 ? -17.990 1.743 4.919 1.00 94.38 188 LEU A CA 1
ATOM 1497 C C . LEU A 1 188 ? -18.447 3.207 4.968 1.00 94.38 188 LEU A C 1
ATOM 1499 O O . LEU A 1 188 ? -18.315 3.837 6.015 1.00 94.38 188 LEU A O 1
ATOM 1503 N N . ASN A 1 189 ? -18.973 3.746 3.866 1.00 95.00 189 ASN A N 1
ATOM 1504 C CA . ASN A 1 189 ? -19.509 5.102 3.782 1.00 95.00 189 ASN A CA 1
ATOM 1505 C C . ASN A 1 189 ? -18.483 6.220 4.076 1.00 95.00 189 ASN A C 1
ATOM 1507 O O . ASN A 1 189 ? -18.849 7.284 4.563 1.00 95.00 189 ASN A O 1
ATOM 1511 N N . VAL A 1 190 ? -17.202 6.002 3.745 1.00 94.44 190 VAL A N 1
ATOM 1512 C CA . VAL A 1 190 ? -16.140 7.023 3.869 1.00 94.44 190 VAL A CA 1
ATOM 1513 C C . VAL A 1 190 ? -16.381 8.153 2.864 1.00 94.44 190 VAL A C 1
ATOM 1515 O O . VAL A 1 190 ? -16.794 7.880 1.734 1.00 94.44 190 VAL A O 1
ATOM 1518 N N . ASP A 1 191 ? -16.068 9.399 3.218 1.00 94.94 191 ASP A N 1
ATOM 1519 C CA . ASP A 1 191 ? -16.220 10.553 2.324 1.00 94.94 191 ASP A CA 1
ATOM 1520 C C . ASP A 1 191 ? -15.432 10.396 1.015 1.00 94.94 191 ASP A C 1
ATOM 1522 O O . ASP A 1 191 ? -14.241 10.059 1.014 1.00 94.94 191 ASP A O 1
ATOM 1526 N N . GLU A 1 192 ? -16.091 10.664 -0.120 1.00 94.56 192 GLU A N 1
ATOM 1527 C CA . GLU A 1 192 ? -15.533 10.478 -1.474 1.00 94.56 192 GLU A CA 1
ATOM 1528 C C . GLU A 1 192 ? -14.204 11.226 -1.673 1.00 94.56 192 GLU A C 1
ATOM 1530 O O . GLU A 1 192 ? -13.281 10.703 -2.302 1.00 94.56 192 GLU A O 1
ATOM 1535 N N . GLU A 1 193 ? -14.059 12.400 -1.052 1.00 95.12 193 GLU A N 1
ATOM 1536 C CA . GLU A 1 193 ? -12.845 13.225 -1.086 1.00 95.12 193 GLU A CA 1
ATOM 1537 C C . GLU A 1 193 ? -11.606 12.480 -0.563 1.00 95.12 193 GLU A C 1
ATOM 1539 O O . GLU A 1 193 ? -10.483 12.665 -1.048 1.00 95.12 193 GLU A O 1
ATOM 1544 N N . HIS A 1 194 ? -11.802 11.601 0.420 1.00 95.62 194 HIS A N 1
ATOM 1545 C CA . HIS A 1 194 ? -10.725 10.902 1.108 1.00 95.62 194 HIS A CA 1
ATOM 1546 C C . HIS A 1 194 ? -10.481 9.490 0.568 1.00 95.62 194 HIS A C 1
ATOM 1548 O O . HIS A 1 194 ? -9.370 8.974 0.733 1.00 95.62 194 HIS A O 1
ATOM 1554 N N . ARG A 1 195 ? -11.437 8.884 -0.155 1.00 95.94 195 ARG A N 1
ATOM 1555 C CA . ARG A 1 195 ? -11.343 7.497 -0.665 1.00 95.94 195 ARG A CA 1
ATOM 1556 C C . ARG A 1 195 ? -10.080 7.254 -1.483 1.00 95.94 195 ARG A C 1
ATOM 1558 O O . ARG A 1 195 ? -9.312 6.331 -1.207 1.00 95.94 195 ARG A O 1
ATOM 1565 N N . SER A 1 196 ? -9.837 8.103 -2.481 1.00 95.88 196 SER A N 1
ATOM 1566 C CA . SER A 1 196 ? -8.680 7.962 -3.376 1.00 95.88 196 SER A CA 1
ATOM 1567 C C . SER A 1 196 ? -7.351 8.194 -2.650 1.00 95.88 196 SER A C 1
ATOM 1569 O O . SER A 1 196 ? -6.372 7.484 -2.902 1.00 95.88 196 SER A O 1
ATOM 1571 N N . SER A 1 197 ? -7.326 9.157 -1.722 1.00 96.19 197 SER A N 1
ATOM 1572 C CA . SER A 1 197 ? -6.146 9.488 -0.916 1.00 96.19 197 SER A CA 1
ATOM 1573 C C . SER A 1 197 ? -5.771 8.348 0.033 1.00 96.19 197 SER A C 1
ATOM 1575 O O . SER A 1 197 ? -4.610 7.924 0.056 1.00 96.19 197 SER A O 1
ATOM 1577 N N . LEU A 1 198 ? -6.756 7.795 0.753 1.00 96.38 198 LEU A N 1
ATOM 1578 C CA . LEU A 1 198 ? -6.599 6.630 1.625 1.00 96.38 198 LEU A CA 1
ATOM 1579 C C . LEU A 1 198 ? -6.090 5.429 0.823 1.00 96.38 198 LEU A C 1
ATOM 1581 O O . LEU A 1 198 ? -5.009 4.918 1.115 1.00 96.38 198 LEU A O 1
ATOM 1585 N N . LEU A 1 199 ? -6.800 5.042 -0.242 1.00 96.62 199 LEU A N 1
ATOM 1586 C CA . LEU A 1 199 ? -6.454 3.895 -1.088 1.00 96.62 199 LEU A CA 1
ATOM 1587 C C . LEU A 1 199 ? -5.001 3.951 -1.588 1.00 96.62 199 LEU A C 1
ATOM 1589 O O . LEU A 1 199 ? -4.242 2.990 -1.442 1.00 96.62 199 LEU A O 1
ATOM 1593 N N . GLY A 1 200 ? -4.599 5.084 -2.174 1.00 97.06 200 GLY A N 1
ATOM 1594 C CA . GLY A 1 200 ? -3.260 5.248 -2.737 1.00 97.06 200 GLY A CA 1
ATOM 1595 C C . GLY A 1 200 ? -2.165 5.298 -1.671 1.00 97.06 200 GLY A C 1
ATOM 1596 O O . GLY A 1 200 ? -1.102 4.691 -1.837 1.00 97.06 200 GLY A O 1
ATOM 1597 N N . THR A 1 201 ? -2.417 5.998 -0.564 1.00 97.25 201 THR A N 1
ATOM 1598 C CA . THR A 1 201 ? -1.410 6.221 0.481 1.00 97.25 201 THR A CA 1
ATOM 1599 C C . THR A 1 201 ? -1.178 4.976 1.329 1.00 97.25 201 THR A C 1
ATOM 1601 O O . THR A 1 201 ? -0.019 4.666 1.624 1.00 97.25 201 THR A O 1
ATOM 1604 N N . ILE A 1 202 ? -2.236 4.228 1.668 1.00 97.19 202 ILE A N 1
ATOM 1605 C CA . ILE A 1 202 ? -2.123 2.957 2.402 1.00 97.19 202 ILE A CA 1
ATOM 1606 C C . ILE A 1 202 ? -1.296 1.969 1.576 1.00 97.19 202 ILE A C 1
ATOM 1608 O O . ILE A 1 202 ? -0.329 1.403 2.091 1.00 97.19 202 ILE A O 1
ATOM 1612 N N . TRP A 1 203 ? -1.597 1.834 0.279 1.00 97.50 203 TRP A N 1
ATOM 1613 C CA . TRP A 1 203 ? -0.819 0.976 -0.614 1.00 97.50 203 TRP A CA 1
ATOM 1614 C C . TRP A 1 203 ? 0.650 1.403 -0.686 1.00 97.50 203 TRP A C 1
ATOM 1616 O O . TRP A 1 203 ? 1.556 0.592 -0.490 1.00 97.50 203 TRP A O 1
ATOM 1626 N N . ALA A 1 204 ? 0.906 2.689 -0.934 1.00 96.56 204 ALA A N 1
ATOM 1627 C CA . ALA A 1 204 ? 2.263 3.198 -1.076 1.00 96.56 204 ALA A CA 1
ATOM 1628 C C . ALA A 1 204 ? 3.094 2.996 0.199 1.00 96.56 204 ALA A C 1
ATOM 1630 O O . ALA A 1 204 ? 4.253 2.593 0.105 1.00 96.56 204 ALA A O 1
ATOM 1631 N N . LYS A 1 205 ? 2.529 3.250 1.385 1.00 96.19 205 LYS A N 1
ATOM 1632 C CA . LYS A 1 205 ? 3.216 3.031 2.667 1.00 96.19 205 LYS A CA 1
ATOM 1633 C C . LYS A 1 205 ? 3.421 1.544 2.951 1.00 96.19 205 LYS A C 1
ATOM 1635 O O . LYS A 1 205 ? 4.549 1.152 3.237 1.00 96.19 205 LYS A O 1
ATOM 1640 N N . GLY A 1 206 ? 2.385 0.723 2.785 1.00 95.00 206 GLY A N 1
ATOM 1641 C CA . GLY A 1 206 ? 2.432 -0.714 3.066 1.00 95.00 206 GLY A CA 1
ATOM 1642 C C . GLY A 1 206 ? 3.368 -1.495 2.141 1.00 95.00 206 GLY A C 1
ATOM 1643 O O . GLY A 1 206 ? 4.069 -2.406 2.590 1.00 95.00 206 GLY A O 1
ATOM 1644 N N . GLU A 1 207 ? 3.409 -1.143 0.851 1.00 93.69 207 GLU A N 1
ATOM 1645 C CA . GLU A 1 207 ? 4.291 -1.788 -0.127 1.00 93.69 207 GLU A CA 1
ATOM 1646 C C . GLU A 1 207 ? 5.706 -1.223 -0.066 1.00 93.69 207 GLU A C 1
ATOM 1648 O O . GLU A 1 207 ? 6.658 -2.002 -0.010 1.00 93.69 207 GLU A O 1
ATOM 1653 N N . ARG A 1 208 ? 5.889 0.106 -0.051 1.00 92.56 208 ARG A N 1
ATOM 1654 C CA . ARG A 1 208 ? 7.229 0.713 -0.152 1.00 92.56 208 ARG A CA 1
ATOM 1655 C C . ARG A 1 208 ? 7.966 0.751 1.167 1.00 92.56 208 ARG A C 1
ATOM 1657 O O . ARG A 1 208 ? 9.183 0.616 1.130 1.00 92.56 208 ARG A O 1
ATOM 1664 N N . GLN A 1 209 ? 7.270 0.936 2.281 1.00 92.06 209 GLN A N 1
ATOM 1665 C CA . GLN A 1 209 ? 7.877 1.032 3.603 1.00 92.06 209 GLN A CA 1
ATOM 1666 C C . GLN A 1 209 ? 7.592 -0.266 4.361 1.00 92.06 209 GLN A C 1
ATOM 1668 O O . GLN A 1 209 ? 8.219 -1.288 4.067 1.00 92.06 209 GLN A O 1
ATOM 1673 N N . THR A 1 210 ? 6.637 -0.257 5.284 1.00 93.81 210 THR A N 1
ATOM 1674 C CA . THR A 1 210 ? 6.234 -1.419 6.074 1.00 93.81 210 THR A CA 1
ATOM 1675 C C . THR A 1 210 ? 4.733 -1.423 6.335 1.00 93.81 210 THR A C 1
ATOM 1677 O O . THR A 1 210 ? 4.046 -0.416 6.178 1.00 93.81 210 THR A O 1
ATOM 1680 N N . VAL A 1 211 ? 4.219 -2.574 6.769 1.00 94.81 211 VAL A N 1
ATOM 1681 C CA . VAL A 1 211 ? 2.816 -2.710 7.186 1.00 94.81 211 VAL A CA 1
ATOM 1682 C C . VAL A 1 211 ? 2.501 -1.835 8.398 1.00 94.81 211 VAL A C 1
ATOM 1684 O O . VAL A 1 211 ? 1.432 -1.237 8.435 1.00 94.81 211 VAL A O 1
ATOM 1687 N N . SER A 1 212 ? 3.430 -1.701 9.351 1.00 94.81 212 SER A N 1
ATOM 1688 C CA . SER A 1 212 ? 3.251 -0.795 10.493 1.00 94.81 212 SER A CA 1
ATOM 1689 C C . SER A 1 212 ? 3.068 0.649 10.037 1.00 94.81 212 SER A C 1
ATOM 1691 O O . SER A 1 212 ? 2.116 1.280 10.465 1.00 94.81 212 SER A O 1
ATOM 1693 N N . ASP A 1 213 ? 3.855 1.130 9.065 1.00 95.69 213 ASP A N 1
ATOM 1694 C CA . ASP A 1 213 ? 3.712 2.508 8.564 1.00 95.69 213 ASP A CA 1
ATOM 1695 C C . ASP A 1 213 ? 2.344 2.771 7.908 1.00 95.69 213 ASP A C 1
ATOM 1697 O O . ASP A 1 213 ? 1.874 3.913 7.867 1.00 95.69 213 ASP A O 1
ATOM 1701 N N . ALA A 1 214 ? 1.717 1.731 7.347 1.00 96.62 214 ALA A N 1
ATOM 1702 C CA . ALA A 1 214 ? 0.362 1.808 6.809 1.00 96.62 214 ALA A CA 1
ATOM 1703 C C . ALA A 1 214 ? -0.690 1.870 7.929 1.00 96.62 214 ALA A C 1
ATOM 1705 O O . ALA A 1 214 ? -1.608 2.685 7.843 1.00 96.62 214 ALA A O 1
ATOM 1706 N N . LYS A 1 215 ? -0.529 1.071 8.992 1.00 96.81 215 LYS A N 1
ATOM 1707 C CA . LYS A 1 215 ? -1.400 1.116 10.179 1.00 96.81 215 LYS A CA 1
ATOM 1708 C C . LYS A 1 215 ? -1.278 2.445 10.923 1.00 96.81 215 LYS A C 1
ATOM 1710 O O . LYS A 1 215 ? -2.291 3.053 11.245 1.00 96.81 215 LYS A O 1
ATOM 1715 N N . ASP A 1 216 ? -0.062 2.957 11.086 1.00 97.50 216 ASP A N 1
ATOM 1716 C CA . ASP A 1 216 ? 0.199 4.260 11.708 1.00 97.50 2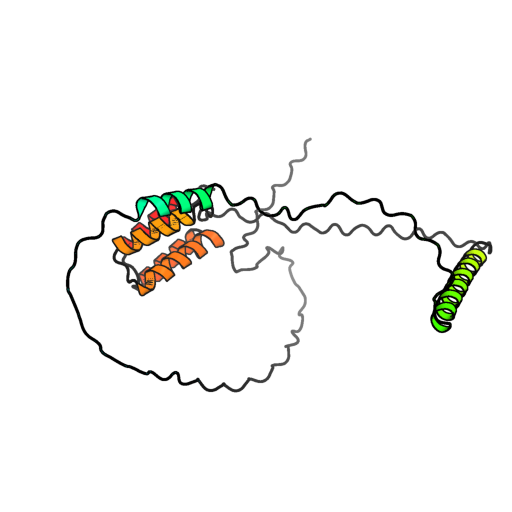16 ASP A CA 1
ATOM 1717 C C . ASP A 1 216 ? -0.468 5.400 10.926 1.00 97.50 216 ASP A C 1
ATOM 1719 O O . ASP A 1 216 ? -0.980 6.360 11.503 1.00 97.50 216 ASP A O 1
ATOM 1723 N N . PHE A 1 217 ? -0.507 5.289 9.594 1.00 97.31 217 PHE A N 1
ATOM 1724 C CA . PHE A 1 217 ? -1.235 6.236 8.757 1.00 97.31 217 PHE A CA 1
ATOM 1725 C C . PHE A 1 217 ? -2.749 6.163 8.972 1.00 97.31 217 PHE A C 1
ATOM 1727 O O . PHE A 1 217 ? -3.382 7.210 9.068 1.00 97.31 217 PHE A O 1
ATOM 1734 N N . LEU A 1 218 ? -3.325 4.964 9.086 1.00 97.12 218 LEU A N 1
ATOM 1735 C CA . LEU A 1 218 ? -4.745 4.809 9.403 1.00 97.12 218 LEU A CA 1
ATOM 1736 C C . LEU A 1 218 ? -5.082 5.384 10.785 1.00 97.12 218 LEU A C 1
ATOM 1738 O O . LEU A 1 218 ? -6.050 6.124 10.907 1.00 97.12 218 LEU A O 1
ATOM 1742 N N . ILE A 1 219 ? -4.243 5.136 11.795 1.00 97.69 219 ILE A N 1
ATOM 1743 C CA . ILE A 1 219 ? -4.391 5.729 13.135 1.00 97.69 219 ILE A CA 1
ATOM 1744 C C . ILE A 1 219 ? -4.319 7.259 13.057 1.00 97.69 219 ILE A C 1
ATOM 1746 O O . ILE A 1 219 ? -5.132 7.945 13.669 1.00 97.69 219 ILE A O 1
ATOM 1750 N N . SER A 1 220 ? -3.394 7.803 12.260 1.00 97.56 220 SER A N 1
ATOM 1751 C CA . SER A 1 220 ? -3.306 9.253 12.037 1.00 97.56 220 SER A CA 1
ATOM 1752 C C . SER A 1 220 ? -4.606 9.794 11.427 1.00 97.56 220 SER A C 1
ATOM 1754 O O . SER A 1 220 ? -5.123 10.808 11.884 1.00 97.56 220 SER A O 1
ATOM 1756 N N . LYS A 1 221 ? -5.193 9.089 10.452 1.00 95.94 221 LYS A N 1
ATOM 1757 C CA . LYS A 1 221 ? -6.468 9.483 9.829 1.00 95.94 221 LYS A CA 1
ATOM 1758 C C . LYS A 1 221 ? -7.676 9.346 10.746 1.00 95.94 221 LYS A C 1
ATOM 1760 O O . LYS A 1 221 ? -8.562 10.190 10.679 1.00 95.94 221 LYS A O 1
ATOM 1765 N N . HIS A 1 222 ? -7.675 8.365 11.638 1.00 96.69 222 HIS A N 1
ATOM 1766 C CA . HIS A 1 222 ? -8.664 8.278 12.705 1.00 96.69 222 HIS A CA 1
ATOM 1767 C C . HIS A 1 222 ? -8.545 9.467 13.671 1.00 96.69 222 HIS A C 1
ATOM 1769 O O . HIS A 1 222 ? -9.534 10.126 13.966 1.00 96.69 222 HIS A O 1
ATOM 1775 N N . SER A 1 223 ? -7.323 9.827 14.088 1.00 97.19 223 SER A N 1
ATOM 1776 C CA . SER A 1 223 ? -7.106 10.982 14.974 1.00 97.19 223 SER A CA 1
ATOM 1777 C C . SER A 1 223 ? -7.462 12.331 14.338 1.00 97.19 223 SER A C 1
ATOM 1779 O O . SER A 1 223 ? -7.830 13.264 15.044 1.00 97.19 223 SER A O 1
ATOM 1781 N N . GLU A 1 224 ? -7.373 12.433 13.008 1.00 95.31 224 GLU A N 1
ATOM 1782 C CA . GLU A 1 224 ? -7.826 13.598 12.238 1.00 95.31 224 GLU A CA 1
ATOM 1783 C C . GLU A 1 224 ? -9.360 13.650 12.082 1.00 95.31 224 GLU A C 1
ATOM 1785 O O . GLU A 1 224 ? -9.876 14.663 11.620 1.00 95.31 224 GLU A O 1
ATOM 1790 N N . GLY A 1 225 ? -10.087 12.586 12.449 1.00 94.88 225 GLY A N 1
ATOM 1791 C CA . GLY A 1 225 ? -11.541 12.484 12.285 1.00 94.88 225 GLY A CA 1
ATOM 1792 C C . GLY A 1 225 ? -11.991 12.156 10.859 1.00 94.88 225 GLY A C 1
ATOM 1793 O O . GLY A 1 225 ? -13.139 12.401 10.513 1.00 94.88 225 GLY A O 1
ATOM 1794 N N . VAL A 1 226 ? -11.095 11.628 10.017 1.00 94.50 226 VAL A N 1
ATOM 1795 C CA . VAL A 1 226 ? -11.399 11.262 8.618 1.00 94.50 226 VAL A CA 1
ATOM 1796 C C . VAL A 1 226 ? -12.097 9.903 8.520 1.00 94.50 226 VAL A C 1
ATOM 1798 O O . VAL A 1 226 ? -12.800 9.635 7.549 1.00 94.50 226 VAL A O 1
ATOM 1801 N N . ILE A 1 227 ? -11.842 9.022 9.487 1.00 95.50 227 ILE A N 1
ATOM 1802 C CA . ILE A 1 227 ? -12.424 7.681 9.559 1.00 95.50 227 ILE A CA 1
ATOM 1803 C C . ILE A 1 227 ? -12.855 7.367 10.990 1.00 95.50 227 ILE A C 1
ATOM 1805 O O . ILE A 1 227 ? -12.225 7.847 11.932 1.00 95.50 227 ILE A O 1
ATOM 1809 N N . ASP A 1 228 ? -13.858 6.506 11.133 1.00 96.38 228 ASP A N 1
ATOM 1810 C CA . ASP A 1 228 ? -14.343 5.996 12.420 1.00 96.38 228 ASP A CA 1
ATOM 1811 C C . ASP A 1 228 ? -13.518 4.798 12.919 1.00 96.38 228 ASP A C 1
ATOM 1813 O O . ASP A 1 228 ? -12.860 4.101 12.141 1.00 96.38 228 ASP A O 1
ATOM 1817 N N . GLU A 1 229 ? -13.618 4.481 14.212 1.00 96.50 229 GLU A N 1
ATOM 1818 C CA . GLU A 1 229 ? -12.936 3.330 14.831 1.00 96.50 229 GLU A CA 1
ATOM 1819 C C . GLU A 1 229 ? -13.317 1.996 14.151 1.00 96.50 229 GLU A C 1
ATOM 1821 O O . GLU A 1 229 ? -12.461 1.163 13.849 1.00 96.50 229 GLU A O 1
ATOM 1826 N N . HIS A 1 230 ? -14.597 1.814 13.802 1.00 96.50 230 HIS A N 1
ATOM 1827 C CA . HIS A 1 230 ? -15.059 0.622 13.077 1.00 96.50 230 HIS A CA 1
ATOM 1828 C C . HIS A 1 230 ? -14.428 0.509 11.676 1.00 96.50 230 HIS A C 1
ATOM 1830 O O . HIS A 1 230 ? -14.048 -0.577 11.217 1.00 96.50 230 HIS A O 1
ATOM 1836 N N . GLN A 1 231 ? -14.283 1.643 10.985 1.00 95.94 231 GLN A N 1
ATOM 1837 C CA . GLN A 1 231 ? -13.648 1.698 9.670 1.00 95.94 231 GLN A CA 1
ATOM 1838 C C . GLN A 1 231 ? -12.146 1.405 9.784 1.00 95.94 231 GLN A C 1
ATOM 1840 O O . GLN A 1 231 ? -11.605 0.635 8.985 1.00 95.94 231 GLN A O 1
ATOM 1845 N N . LEU A 1 232 ? -11.485 1.958 10.806 1.00 97.00 232 LEU A N 1
ATOM 1846 C CA . LEU A 1 232 ? -10.081 1.716 11.132 1.00 97.00 232 LEU A CA 1
ATOM 1847 C C . LEU A 1 232 ? -9.802 0.224 11.355 1.00 97.00 232 LEU A C 1
ATOM 1849 O O . LEU A 1 232 ? -8.876 -0.327 10.749 1.00 97.00 232 LEU A O 1
ATOM 1853 N N . GLU A 1 233 ? -10.602 -0.450 12.184 1.00 97.50 233 GLU A N 1
ATOM 1854 C CA . GLU A 1 233 ? -10.432 -1.879 12.465 1.00 97.50 233 GLU A CA 1
ATOM 1855 C C . GLU A 1 233 ? -10.587 -2.726 11.191 1.00 97.50 233 GLU A C 1
ATOM 1857 O O . GLU A 1 233 ? -9.777 -3.619 10.914 1.00 97.50 233 GLU A O 1
ATOM 1862 N N . THR A 1 234 ? -11.591 -2.412 10.372 1.00 97.19 234 THR A N 1
ATOM 1863 C CA . THR A 1 234 ? -11.861 -3.128 9.119 1.00 97.19 234 THR A CA 1
ATOM 1864 C C . THR A 1 234 ? -10.722 -2.946 8.110 1.00 97.19 234 THR A C 1
ATOM 1866 O O . THR A 1 234 ? -10.237 -3.922 7.531 1.00 97.19 234 THR A O 1
ATOM 1869 N N . LEU A 1 235 ? -10.225 -1.718 7.941 1.00 96.44 235 LEU A N 1
ATOM 1870 C CA . LEU A 1 235 ? -9.090 -1.427 7.062 1.00 96.44 235 LEU A CA 1
ATOM 1871 C C . LEU A 1 235 ? -7.804 -2.117 7.539 1.00 96.44 235 LEU A C 1
ATOM 1873 O O . LEU A 1 235 ? -7.048 -2.640 6.717 1.00 96.44 235 LEU A O 1
ATOM 1877 N N . ASN A 1 236 ? -7.578 -2.191 8.853 1.00 96.81 236 ASN A N 1
ATOM 1878 C CA . ASN A 1 236 ? -6.446 -2.923 9.426 1.00 96.81 236 ASN A CA 1
ATOM 1879 C C . ASN A 1 236 ? -6.492 -4.422 9.090 1.00 96.81 236 ASN A C 1
ATOM 1881 O O . ASN A 1 236 ? -5.465 -4.985 8.701 1.00 96.81 236 ASN A O 1
ATOM 1885 N N . LYS A 1 237 ? -7.673 -5.053 9.165 1.00 96.94 237 LYS A N 1
ATOM 1886 C CA . LYS A 1 237 ? -7.863 -6.468 8.787 1.00 96.94 237 LYS A CA 1
ATOM 1887 C C . LYS A 1 237 ? -7.519 -6.714 7.319 1.00 96.94 237 LYS A C 1
ATOM 1889 O O . LYS A 1 237 ? -6.820 -7.677 7.006 1.00 96.94 237 LYS A O 1
ATOM 1894 N N . VAL A 1 238 ? -7.949 -5.821 6.425 1.00 96.31 238 VAL A N 1
ATOM 1895 C CA . VAL A 1 238 ? -7.618 -5.909 4.994 1.00 96.31 238 VAL A CA 1
ATOM 1896 C C . VAL A 1 238 ? -6.107 -5.790 4.781 1.00 96.31 238 VAL A C 1
ATOM 1898 O O . VAL A 1 238 ? -5.506 -6.632 4.116 1.00 96.31 238 VAL A O 1
ATOM 1901 N N . VAL A 1 239 ? -5.454 -4.799 5.393 1.00 96.00 239 VAL A N 1
ATOM 1902 C CA . VAL A 1 239 ? -3.992 -4.629 5.307 1.00 96.00 239 VAL A CA 1
ATOM 1903 C C . VAL A 1 239 ? -3.248 -5.889 5.779 1.00 96.00 239 VAL A C 1
ATOM 1905 O O . VAL A 1 239 ? -2.292 -6.324 5.128 1.00 96.00 239 VAL A O 1
ATOM 1908 N N . ASP A 1 240 ? -3.703 -6.525 6.859 1.00 94.88 240 ASP A N 1
ATOM 1909 C CA . ASP A 1 240 ? -3.118 -7.776 7.349 1.00 94.88 240 ASP A CA 1
ATOM 1910 C C . ASP A 1 240 ? -3.335 -8.956 6.383 1.00 94.88 240 ASP A C 1
ATOM 1912 O O . ASP A 1 240 ? -2.412 -9.748 6.177 1.00 94.88 240 ASP A O 1
ATOM 1916 N N . GLY A 1 241 ? -4.494 -9.044 5.720 1.00 95.19 241 GLY A N 1
ATOM 1917 C CA . GLY A 1 241 ? -4.787 -10.073 4.708 1.00 95.19 241 GLY A CA 1
ATOM 1918 C C . GLY A 1 241 ? -3.895 -9.995 3.459 1.00 95.19 241 GLY A C 1
ATOM 1919 O O . GLY A 1 241 ? -3.503 -11.020 2.887 1.00 95.19 241 GLY A O 1
ATOM 1920 N N . TYR A 1 242 ? -3.494 -8.782 3.078 1.00 95.00 242 TYR A N 1
ATOM 1921 C CA . TYR A 1 242 ? -2.593 -8.528 1.945 1.00 95.00 242 TYR A CA 1
ATOM 1922 C C . TYR A 1 242 ? -1.110 -8.490 2.317 1.00 95.00 242 TYR A C 1
ATOM 1924 O O . TYR A 1 242 ? -0.244 -8.283 1.459 1.00 95.00 242 TYR A O 1
ATOM 1932 N N . THR A 1 243 ? -0.785 -8.712 3.586 1.00 93.88 243 THR A N 1
ATOM 1933 C CA . THR A 1 243 ? 0.596 -8.761 4.054 1.00 93.88 243 THR A CA 1
ATOM 1934 C C . THR A 1 243 ? 1.248 -10.099 3.706 1.00 93.88 243 THR A C 1
ATOM 1936 O O . THR A 1 243 ? 0.679 -11.175 3.894 1.00 93.88 243 THR A O 1
ATOM 1939 N N . VAL A 1 244 ? 2.496 -10.059 3.231 1.00 87.88 244 VAL A N 1
ATOM 1940 C CA . VAL A 1 244 ? 3.280 -11.279 2.993 1.00 87.88 244 VAL A CA 1
ATOM 1941 C C . VAL A 1 244 ? 3.738 -11.868 4.329 1.00 87.88 244 VAL A C 1
ATOM 1943 O O . VAL A 1 244 ? 4.398 -11.189 5.121 1.00 87.88 244 VAL A O 1
ATOM 1946 N N . ARG A 1 245 ? 3.460 -13.159 4.556 1.00 77.44 245 ARG A N 1
ATOM 1947 C CA . ARG A 1 245 ? 4.076 -13.944 5.638 1.00 77.44 245 ARG A CA 1
ATOM 1948 C C . ARG A 1 245 ? 5.555 -14.135 5.290 1.00 77.44 245 ARG A C 1
ATOM 1950 O O . ARG A 1 245 ? 5.884 -14.937 4.422 1.00 77.44 245 ARG A O 1
ATOM 1957 N N . ARG A 1 246 ? 6.429 -13.329 5.887 1.00 66.44 246 ARG A N 1
ATOM 1958 C CA . ARG A 1 246 ? 7.862 -13.289 5.583 1.00 66.44 246 ARG A CA 1
ATOM 1959 C C . ARG A 1 246 ? 8.690 -13.320 6.856 1.00 66.44 246 ARG A C 1
ATOM 1961 O O . ARG A 1 246 ? 8.173 -12.810 7.877 1.00 66.44 246 ARG A O 1
#